Protein AF-A0A0D8ZME7-F1 (afdb_monomer_lite)

Structure (mmCIF, N/CA/C/O backbone):
data_AF-A0A0D8ZME7-F1
#
_entry.id   AF-A0A0D8ZME7-F1
#
loop_
_atom_site.group_PDB
_atom_site.id
_atom_site.type_symbol
_atom_site.label_atom_id
_atom_site.label_alt_id
_atom_site.label_comp_id
_atom_site.label_asym_id
_atom_site.label_entity_id
_atom_site.label_seq_id
_atom_site.pdbx_PDB_ins_code
_atom_site.Cartn_x
_atom_site.Cartn_y
_atom_site.Cartn_z
_atom_site.occupancy
_atom_site.B_iso_or_equiv
_atom_site.auth_seq_id
_atom_site.auth_comp_id
_atom_site.auth_asym_id
_atom_site.auth_atom_id
_atom_site.pdbx_PDB_model_num
ATOM 1 N N . MET A 1 1 ? 7.833 6.654 4.340 1.00 39.62 1 MET A N 1
ATOM 2 C CA . MET A 1 1 ? 7.369 5.440 5.045 1.00 39.62 1 MET A CA 1
ATOM 3 C C . MET A 1 1 ? 6.254 4.849 4.204 1.00 39.62 1 MET A C 1
ATOM 5 O O . MET A 1 1 ? 5.482 5.620 3.650 1.00 39.62 1 MET A O 1
ATOM 9 N N . GLY A 1 2 ? 6.254 3.534 3.973 1.00 52.47 2 GLY A N 1
ATOM 10 C CA . GLY A 1 2 ? 5.182 2.902 3.204 1.00 52.47 2 GLY A CA 1
ATOM 11 C C . GLY A 1 2 ? 3.930 2.885 4.065 1.00 52.47 2 GLY A C 1
ATOM 12 O O . GLY A 1 2 ? 3.958 2.262 5.118 1.00 52.47 2 GLY A O 1
ATOM 13 N N . LEU A 1 3 ? 2.893 3.610 3.651 1.00 76.62 3 LEU A N 1
ATOM 14 C CA . LEU A 1 3 ? 1.617 3.604 4.358 1.00 76.62 3 LEU A CA 1
ATOM 15 C C . LEU A 1 3 ? 0.907 2.277 4.035 1.00 76.62 3 LEU A C 1
ATOM 17 O O . LEU A 1 3 ? 0.719 1.929 2.861 1.00 76.62 3 LEU A O 1
ATOM 21 N N . ASP A 1 4 ? 0.609 1.502 5.068 1.00 90.06 4 ASP A N 1
ATOM 22 C CA . ASP A 1 4 ? -0.178 0.277 5.005 1.00 90.06 4 ASP A CA 1
ATOM 23 C C . ASP A 1 4 ? -1.672 0.618 5.045 1.00 90.06 4 ASP A C 1
ATOM 25 O O . ASP A 1 4 ? -2.082 1.683 5.502 1.00 90.06 4 ASP A O 1
ATOM 29 N N . VAL A 1 5 ? -2.493 -0.317 4.583 1.00 92.62 5 VAL A N 1
ATOM 30 C CA . VAL A 1 5 ? -3.952 -0.236 4.662 1.00 92.62 5 VAL A CA 1
ATOM 31 C C . VAL A 1 5 ? -4.478 -1.326 5.583 1.00 92.62 5 VAL A C 1
ATOM 33 O O . VAL A 1 5 ? -4.128 -2.492 5.390 1.00 92.62 5 VAL A O 1
ATOM 36 N N . TYR A 1 6 ? -5.391 -0.979 6.490 1.00 95.12 6 TYR A N 1
ATOM 37 C CA . TYR A 1 6 ? -6.077 -1.916 7.377 1.00 95.12 6 TYR A CA 1
ATOM 38 C C . TYR A 1 6 ? -7.594 -1.893 7.193 1.00 95.12 6 TYR A C 1
ATOM 40 O O . TYR A 1 6 ? -8.194 -0.840 7.010 1.00 95.12 6 TYR A O 1
ATOM 48 N N . LEU A 1 7 ? -8.228 -3.061 7.302 1.00 97.06 7 LEU A N 1
ATOM 49 C CA . LEU A 1 7 ? -9.671 -3.201 7.474 1.00 97.06 7 LEU A CA 1
ATOM 50 C C . LEU A 1 7 ? -9.985 -3.348 8.961 1.00 97.06 7 LEU A C 1
ATOM 52 O O . LEU A 1 7 ? -9.547 -4.299 9.616 1.00 97.06 7 LEU A O 1
ATOM 56 N N . LYS A 1 8 ? -10.798 -2.433 9.471 1.00 96.56 8 LYS A N 1
ATOM 57 C CA . LYS A 1 8 ? -11.306 -2.437 10.838 1.00 96.56 8 LYS A CA 1
ATOM 58 C C . LYS A 1 8 ? -12.803 -2.705 10.839 1.00 96.56 8 LYS A C 1
ATOM 60 O O . LYS A 1 8 ? -13.531 -2.287 9.939 1.00 96.56 8 LYS A O 1
ATOM 65 N N . ARG A 1 9 ? -13.275 -3.380 11.881 1.00 97.00 9 ARG A N 1
ATOM 66 C CA . ARG A 1 9 ? -14.695 -3.525 12.192 1.00 97.00 9 ARG A CA 1
ATOM 67 C C . ARG A 1 9 ? -14.991 -2.836 13.515 1.00 97.00 9 ARG A C 1
ATOM 69 O O . ARG A 1 9 ? -14.377 -3.158 14.531 1.00 97.00 9 ARG A O 1
ATOM 76 N N . PHE A 1 10 ? -15.964 -1.935 13.491 1.00 95.75 10 PHE A N 1
ATOM 77 C CA . PHE A 1 10 ? -16.431 -1.188 14.651 1.00 95.75 10 PHE A CA 1
ATOM 78 C C . PHE A 1 10 ? -17.803 -1.690 15.081 1.00 95.75 10 PHE A C 1
ATOM 80 O O . PHE A 1 10 ? -18.741 -1.697 14.287 1.00 95.75 10 PHE A O 1
ATOM 87 N N . ASP A 1 11 ? -17.969 -2.052 16.353 1.00 93.88 11 ASP A N 1
ATOM 88 C CA . ASP A 1 11 ? -19.311 -2.333 16.871 1.00 93.88 11 ASP A CA 1
ATOM 89 C C . ASP A 1 11 ? -20.159 -1.064 17.002 1.00 93.88 11 ASP A C 1
ATOM 91 O O . ASP A 1 11 ? -21.367 -1.107 16.749 1.00 93.88 11 ASP A O 1
ATOM 95 N N . ASN A 1 12 ? -19.521 0.057 17.352 1.00 93.81 12 ASN A N 1
ATOM 96 C CA . ASN A 1 12 ? -20.109 1.390 17.342 1.00 93.81 12 ASN A CA 1
ATOM 97 C C . ASN A 1 12 ? -19.033 2.441 17.023 1.00 93.81 12 ASN A C 1
ATOM 99 O O . ASN A 1 12 ? -18.321 2.889 17.920 1.00 93.81 12 ASN A O 1
ATOM 103 N N . TYR A 1 13 ? -18.941 2.828 15.748 1.00 93.75 13 TYR A N 1
ATOM 104 C CA . TYR A 1 13 ? -17.936 3.774 15.252 1.00 93.75 13 TYR A CA 1
ATOM 105 C C . TYR A 1 13 ? -17.955 5.107 16.013 1.00 93.75 13 TYR A C 1
ATOM 107 O O . TYR A 1 13 ? -16.915 5.565 16.475 1.00 93.75 13 TYR A O 1
ATOM 115 N N . ASP A 1 14 ? -19.137 5.690 16.232 1.00 93.56 14 ASP A N 1
ATOM 116 C CA . ASP A 1 14 ? -19.263 6.997 16.888 1.00 93.56 14 ASP A CA 1
ATOM 117 C C . ASP A 1 14 ? -18.720 6.985 18.324 1.00 93.56 14 ASP A C 1
ATOM 119 O O . ASP A 1 14 ? -18.092 7.951 18.758 1.00 93.56 14 ASP A O 1
ATOM 123 N N . ILE A 1 15 ? -18.941 5.894 19.068 1.00 94.31 15 ILE A N 1
ATOM 124 C CA . ILE A 1 15 ? -18.393 5.742 20.422 1.00 94.31 15 ILE A CA 1
ATOM 125 C C . ILE A 1 15 ? -16.870 5.611 20.366 1.00 94.31 15 ILE A C 1
ATOM 127 O O . ILE A 1 15 ? -16.186 6.301 21.120 1.00 94.31 15 ILE A O 1
ATOM 131 N N . SER A 1 16 ? -16.336 4.778 19.469 1.00 94.06 16 SER A N 1
ATOM 132 C CA . SER A 1 16 ? -14.888 4.601 19.320 1.00 94.06 16 SER A CA 1
ATOM 133 C C . SER A 1 16 ? -14.193 5.920 18.956 1.00 94.06 16 SER A C 1
ATOM 135 O O . SER A 1 16 ? -13.191 6.273 19.579 1.00 94.06 16 SER A O 1
ATOM 137 N N . GLN A 1 17 ? -14.773 6.714 18.047 1.00 91.56 17 GLN A N 1
ATOM 138 C CA . GLN A 1 17 ? -14.233 8.028 17.680 1.00 91.56 17 GLN A CA 1
ATOM 139 C C . GLN A 1 17 ? -14.327 9.043 18.828 1.00 91.56 17 GLN A C 1
ATOM 141 O O . GLN A 1 17 ? -13.397 9.821 19.040 1.00 91.56 17 GLN A O 1
ATOM 146 N N . GLN A 1 18 ? -15.408 9.029 19.617 1.00 93.38 18 GLN A N 1
ATOM 147 C CA . GLN A 1 18 ? -15.519 9.878 20.811 1.00 93.38 18 GLN A CA 1
ATOM 148 C C . GLN A 1 18 ? -14.463 9.530 21.864 1.00 93.38 18 GLN A C 1
ATOM 150 O O . GLN A 1 18 ? -13.900 10.435 22.481 1.00 93.38 18 GLN A O 1
ATOM 155 N N . LEU A 1 19 ? -14.186 8.239 22.069 1.00 93.94 19 LEU A N 1
ATOM 156 C CA . LEU A 1 19 ? -13.152 7.793 22.998 1.00 93.94 19 LEU A CA 1
ATOM 157 C C . LEU A 1 19 ? -11.751 8.180 22.513 1.00 93.94 19 LEU A C 1
ATOM 159 O O . LEU A 1 19 ? -10.975 8.685 23.324 1.00 93.94 19 LEU A O 1
ATOM 163 N N . ARG A 1 20 ? -11.449 8.017 21.213 1.00 91.12 20 ARG A N 1
ATOM 164 C CA . ARG A 1 20 ? -10.173 8.449 20.613 1.00 91.12 20 ARG A CA 1
AT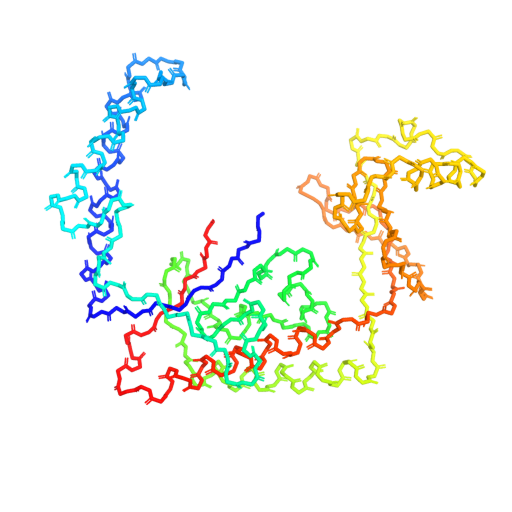OM 165 C C . ARG A 1 20 ? -9.965 9.955 20.780 1.00 91.12 20 ARG A C 1
ATOM 167 O O . ARG A 1 20 ? -8.967 10.370 21.359 1.00 91.12 20 ARG A O 1
ATOM 174 N N . ALA A 1 21 ? -10.951 10.765 20.395 1.00 92.12 21 ALA A N 1
ATOM 175 C CA . ALA A 1 21 ? -10.867 12.220 20.521 1.00 92.12 21 ALA A CA 1
ATOM 176 C C . ALA A 1 21 ? -10.716 12.678 21.985 1.00 92.12 21 ALA A C 1
ATOM 178 O O . ALA A 1 21 ? -10.005 13.639 22.288 1.00 92.12 21 ALA A O 1
ATOM 179 N N . GLU A 1 22 ? -11.382 12.001 22.926 1.00 94.94 22 GLU A N 1
ATOM 180 C CA . GLU A 1 22 ? -11.228 12.292 24.351 1.00 94.94 22 GLU A CA 1
ATOM 181 C C . GLU A 1 22 ? -9.837 11.907 24.873 1.00 94.94 22 GLU A C 1
ATOM 183 O O . GLU A 1 22 ? -9.269 12.646 25.682 1.00 94.94 22 GLU A O 1
ATOM 188 N N . TYR A 1 23 ? -9.291 10.783 24.406 1.00 94.00 23 TYR A N 1
ATOM 189 C CA . TYR A 1 23 ? -7.948 10.318 24.736 1.00 94.00 23 TYR A CA 1
ATOM 190 C C . TYR A 1 23 ? -6.876 11.291 24.240 1.00 94.00 23 TYR A C 1
ATOM 192 O O . TYR A 1 23 ? -6.099 11.786 25.058 1.00 94.00 23 TYR A O 1
ATOM 200 N N . GLU A 1 24 ? -6.898 11.650 22.954 1.00 92.19 24 GLU A N 1
ATOM 201 C CA . GLU A 1 24 ? -5.988 12.627 22.337 1.00 92.19 24 GLU A CA 1
ATOM 202 C C . GLU A 1 24 ? -6.027 13.966 23.073 1.00 92.19 24 GLU A C 1
ATOM 204 O O . GLU A 1 24 ? -5.004 14.477 23.520 1.00 92.19 24 GLU A O 1
ATOM 209 N N . ARG A 1 25 ? -7.228 14.485 23.350 1.00 94.75 25 ARG A N 1
ATOM 210 C CA . ARG A 1 25 ? -7.394 15.740 24.093 1.00 94.75 25 ARG A CA 1
ATOM 211 C C . ARG A 1 25 ? -6.784 15.689 25.497 1.00 94.75 25 ARG A C 1
ATOM 213 O O . ARG A 1 25 ? -6.318 16.711 26.010 1.00 94.75 25 ARG A O 1
ATOM 220 N N . GLN A 1 26 ? -6.849 14.545 26.180 1.00 94.88 26 GLN A N 1
ATOM 221 C CA . GLN A 1 26 ? -6.226 14.384 27.496 1.00 94.88 26 GLN A CA 1
ATOM 222 C C . GLN A 1 26 ? -4.708 14.186 27.394 1.00 94.88 26 GLN A C 1
ATOM 224 O O . GLN A 1 26 ? -3.992 14.710 28.251 1.00 94.88 26 GLN A O 1
ATOM 229 N N . MET A 1 27 ? -4.223 13.501 26.355 1.00 93.12 27 MET A N 1
ATOM 230 C CA . MET A 1 27 ? -2.797 13.383 26.044 1.00 93.12 27 MET A CA 1
ATOM 231 C C . MET A 1 27 ? -2.172 14.744 25.755 1.00 93.12 27 MET A C 1
ATOM 233 O O . MET A 1 27 ? -1.187 15.093 26.400 1.00 93.12 27 MET A O 1
ATOM 237 N N . ASP A 1 28 ? -2.789 15.557 24.900 1.00 91.69 28 ASP A N 1
ATOM 238 C CA . ASP A 1 28 ? -2.306 16.899 24.566 1.00 91.69 28 ASP A CA 1
ATOM 239 C C . ASP A 1 28 ? -2.178 17.770 25.818 1.00 91.69 28 ASP A C 1
ATOM 241 O O . ASP A 1 28 ? -1.152 18.407 26.051 1.00 91.69 28 ASP A O 1
ATOM 245 N N . ARG A 1 29 ? -3.176 17.725 26.709 1.00 91.75 29 ARG A N 1
ATOM 246 C CA . ARG A 1 29 ? -3.118 18.435 27.999 1.00 91.75 29 ARG A CA 1
ATOM 247 C C . ARG A 1 29 ? -2.007 17.921 28.909 1.00 91.75 29 ARG A C 1
ATOM 249 O O . ARG A 1 29 ? -1.404 18.715 29.631 1.00 91.75 29 ARG A O 1
ATOM 256 N N . ALA A 1 30 ? -1.771 16.611 28.941 1.00 89.81 30 ALA A N 1
ATOM 257 C CA . ALA A 1 30 ? -0.683 16.025 29.717 1.00 89.81 30 ALA A CA 1
ATOM 258 C C . ALA A 1 30 ? 0.681 16.446 29.146 1.00 89.81 30 ALA A C 1
ATOM 260 O O . ALA A 1 30 ? 1.571 16.835 29.905 1.00 89.81 30 ALA A O 1
ATOM 261 N N . TRP A 1 31 ? 0.812 16.467 27.818 1.00 88.88 31 TRP A N 1
ATOM 262 C CA . TRP A 1 31 ? 2.007 16.922 27.119 1.00 88.88 31 TRP A CA 1
ATOM 263 C C . TRP A 1 31 ? 2.282 18.404 27.376 1.00 88.88 31 TRP A C 1
ATOM 265 O O . TRP A 1 31 ? 3.385 18.763 27.780 1.00 88.88 31 TRP A O 1
ATOM 275 N N . GLU A 1 32 ? 1.275 19.271 27.258 1.00 88.19 32 GLU A N 1
ATOM 276 C CA . GLU A 1 32 ? 1.388 20.707 27.543 1.00 88.19 32 GLU A CA 1
ATOM 277 C C . GLU A 1 32 ? 1.875 20.992 28.972 1.00 88.19 32 GLU A C 1
ATOM 279 O O . GLU A 1 32 ? 2.628 21.942 29.194 1.00 88.19 32 GLU A O 1
ATOM 284 N N . GLN A 1 33 ? 1.484 20.185 29.962 1.00 86.00 33 GLN A N 1
ATOM 285 C CA . GLN A 1 33 ? 1.939 20.345 31.352 1.00 86.00 33 GLN A CA 1
ATOM 286 C C . GLN A 1 33 ? 3.428 20.035 31.547 1.00 86.00 33 GLN A C 1
ATOM 288 O O . GLN A 1 33 ? 4.041 20.526 32.506 1.00 86.00 33 GLN A O 1
ATOM 293 N N . ILE A 1 34 ? 3.994 19.214 30.665 1.00 83.75 34 ILE A N 1
ATOM 294 C CA . ILE A 1 34 ? 5.406 18.835 30.652 1.00 83.75 34 ILE A CA 1
ATOM 295 C C . ILE A 1 34 ? 6.188 19.833 29.791 1.00 83.75 34 ILE A C 1
ATOM 297 O O . ILE A 1 34 ? 7.146 20.435 30.271 1.00 83.75 34 ILE A O 1
ATOM 301 N N . ALA A 1 35 ? 5.715 20.105 28.573 1.00 77.25 35 ALA A N 1
ATOM 302 C CA . ALA A 1 35 ? 6.348 21.005 27.613 1.00 77.25 35 ALA A CA 1
ATOM 303 C C . ALA A 1 35 ? 6.430 22.466 28.101 1.00 77.25 35 ALA A C 1
ATOM 305 O O . ALA A 1 35 ? 7.425 23.143 27.855 1.00 77.25 35 ALA A O 1
ATOM 306 N N . ASN A 1 36 ? 5.447 22.959 28.866 1.00 68.94 36 ASN A N 1
ATOM 307 C CA . ASN A 1 36 ? 5.454 24.334 29.394 1.00 68.94 36 ASN A CA 1
ATOM 308 C C . ASN A 1 36 ? 6.459 24.579 30.544 1.00 68.94 36 ASN A C 1
ATOM 310 O O . ASN A 1 36 ? 6.448 25.652 31.152 1.00 68.94 36 ASN A O 1
ATOM 314 N N . ARG A 1 37 ? 7.334 23.618 30.879 1.00 62.75 37 ARG A N 1
ATOM 315 C CA . ARG A 1 37 ? 8.320 23.752 31.970 1.00 62.75 37 ARG A CA 1
ATOM 316 C C . ARG A 1 37 ? 9.660 24.374 31.557 1.00 62.75 37 ARG A C 1
ATOM 318 O O . ARG A 1 37 ? 10.483 24.632 32.435 1.00 62.75 37 ARG A O 1
ATOM 325 N N . GLY A 1 38 ? 9.874 24.709 30.281 1.00 55.84 38 GLY A N 1
ATOM 326 C CA . GLY A 1 38 ? 11.052 25.474 29.858 1.00 55.84 38 GLY A CA 1
ATOM 327 C C . GLY A 1 38 ? 11.134 25.751 28.354 1.00 55.84 38 GLY A C 1
ATOM 328 O O . GLY A 1 38 ? 10.626 24.996 27.542 1.00 55.84 38 GLY A O 1
ATOM 329 N N . ASN A 1 39 ? 11.829 26.832 27.978 1.00 55.00 39 ASN A N 1
ATOM 330 C CA . ASN A 1 39 ? 12.010 27.280 26.583 1.00 55.00 39 ASN A CA 1
ATOM 331 C C . ASN A 1 39 ? 12.935 26.388 25.722 1.00 55.00 39 ASN A C 1
ATOM 333 O O . ASN A 1 39 ? 13.201 26.733 24.573 1.00 55.00 39 ASN A O 1
ATOM 337 N N . ASN A 1 40 ? 13.443 25.273 26.251 1.00 54.59 40 ASN A N 1
ATOM 338 C CA . ASN A 1 40 ? 14.231 24.308 25.488 1.00 54.59 40 ASN A CA 1
ATOM 339 C C . ASN A 1 40 ? 13.419 23.020 25.363 1.00 54.59 40 ASN A C 1
ATOM 341 O O . ASN A 1 40 ? 13.128 22.389 26.371 1.00 54.59 40 ASN A O 1
ATOM 345 N N . TYR A 1 41 ? 13.107 22.636 24.125 1.00 61.22 41 TYR A N 1
ATOM 346 C CA . TYR A 1 41 ? 12.408 21.417 23.687 1.00 61.22 41 TYR A CA 1
ATOM 347 C C . TYR A 1 41 ? 13.138 20.094 24.039 1.00 61.22 41 TYR A C 1
ATOM 349 O O . TYR A 1 41 ? 13.111 19.140 23.270 1.00 61.22 41 TYR A O 1
ATOM 357 N N . GLN A 1 42 ? 13.844 20.020 25.166 1.00 72.75 42 GLN A N 1
ATOM 358 C CA . GLN A 1 42 ? 14.471 18.792 25.648 1.00 72.75 42 GLN A CA 1
ATOM 359 C C . GLN A 1 42 ? 13.691 18.284 26.853 1.00 72.75 42 GLN A C 1
ATOM 361 O O . GLN A 1 42 ? 13.911 18.729 27.978 1.00 72.75 42 GLN A O 1
ATOM 366 N N . VAL A 1 43 ? 12.763 17.369 26.580 1.00 78.06 43 VAL A N 1
ATOM 367 C CA . VAL A 1 43 ? 12.101 16.548 27.595 1.00 78.06 43 VAL A CA 1
ATOM 368 C C . VAL A 1 43 ? 13.116 15.505 28.064 1.00 78.06 43 VAL A C 1
ATOM 370 O O . VAL A 1 43 ? 13.828 14.921 27.249 1.00 78.06 43 VAL A O 1
ATOM 373 N N . SER A 1 44 ? 13.259 15.320 29.373 1.00 86.06 44 SER A N 1
ATOM 374 C CA . SER A 1 44 ? 14.134 14.279 29.922 1.00 86.06 44 SER A CA 1
ATOM 375 C C . SER A 1 44 ? 13.482 12.895 29.847 1.00 86.06 44 SER A C 1
ATOM 377 O O . SER A 1 44 ? 12.261 12.789 29.937 1.00 86.06 44 SER A O 1
ATOM 379 N N . ASP A 1 45 ? 14.280 11.821 29.814 1.00 87.75 45 ASP A N 1
ATOM 380 C CA . ASP A 1 45 ? 13.779 10.433 29.863 1.00 87.75 45 ASP A CA 1
ATOM 381 C C . ASP A 1 45 ? 12.805 10.197 31.036 1.00 87.75 45 ASP A C 1
ATOM 383 O O . ASP A 1 45 ? 11.840 9.440 30.941 1.00 87.75 45 ASP A O 1
ATOM 387 N N . GLN A 1 46 ? 13.041 10.865 32.172 1.00 87.81 46 GLN A N 1
ATOM 388 C CA . GLN A 1 46 ? 12.168 10.767 33.340 1.00 87.81 46 GLN A CA 1
ATOM 389 C C . GLN A 1 46 ? 10.804 11.434 33.103 1.00 87.81 46 GLN A C 1
ATOM 391 O O . GLN A 1 46 ? 9.789 10.947 33.599 1.00 87.81 46 GLN A O 1
ATOM 396 N N . GLU A 1 47 ? 10.763 12.545 32.371 1.00 87.06 47 GLU A N 1
ATOM 397 C CA . GLU A 1 47 ? 9.524 13.230 31.997 1.00 87.06 47 GLU A CA 1
ATOM 398 C C . GLU A 1 47 ? 8.760 12.463 30.915 1.00 87.06 47 GLU A C 1
ATOM 400 O O . GLU A 1 47 ? 7.537 12.368 31.010 1.00 87.06 47 GLU A O 1
ATOM 405 N N . GLU A 1 48 ? 9.457 11.846 29.957 1.00 87.94 48 GLU A N 1
ATOM 406 C CA . GLU A 1 48 ? 8.848 10.930 28.985 1.00 87.94 48 GLU A CA 1
ATOM 407 C C . GLU A 1 48 ? 8.209 9.716 29.672 1.00 87.94 48 GLU A C 1
ATOM 409 O O . GLU A 1 48 ? 7.080 9.342 29.351 1.00 87.94 48 GLU A O 1
ATOM 414 N N . GLU A 1 49 ? 8.869 9.129 30.673 1.00 90.50 49 GLU A N 1
ATOM 415 C CA . GLU A 1 49 ? 8.298 8.020 31.446 1.00 90.50 49 GLU A CA 1
ATOM 416 C C . GLU A 1 49 ? 7.070 8.469 32.259 1.00 90.50 49 GLU A C 1
ATOM 418 O O . GLU A 1 49 ? 6.060 7.762 32.296 1.00 90.50 49 GLU A O 1
ATOM 423 N N . ILE A 1 50 ? 7.101 9.664 32.865 1.00 89.62 50 ILE A N 1
ATOM 424 C CA . ILE A 1 50 ? 5.931 10.244 33.550 1.00 89.62 50 ILE A CA 1
ATOM 425 C C . ILE A 1 50 ? 4.775 10.444 32.562 1.00 89.62 50 ILE A C 1
ATOM 427 O O . ILE A 1 50 ? 3.644 10.054 32.865 1.00 89.62 50 ILE A O 1
ATOM 431 N N . TYR A 1 51 ? 5.048 11.005 31.382 1.00 91.12 51 TYR A N 1
ATOM 432 C CA . TYR A 1 51 ? 4.061 11.184 30.318 1.00 91.12 51 TYR A CA 1
ATOM 433 C C . TYR A 1 51 ? 3.465 9.844 29.873 1.00 91.12 51 TYR A C 1
ATOM 435 O O . TYR A 1 51 ? 2.245 9.683 29.839 1.00 91.12 51 TYR A O 1
ATOM 443 N N . SER A 1 52 ? 4.311 8.843 29.617 1.00 90.94 52 SER A N 1
ATOM 444 C CA . SER A 1 52 ? 3.890 7.495 29.228 1.00 90.94 52 SER A CA 1
ATOM 445 C C . SER A 1 52 ? 2.978 6.856 30.281 1.00 90.94 52 SER A C 1
ATOM 447 O O . SER A 1 52 ? 1.955 6.253 29.947 1.00 90.94 52 SER A O 1
ATOM 449 N N . GLN A 1 53 ? 3.294 7.009 31.570 1.00 92.06 53 GLN A N 1
ATOM 450 C CA . GLN A 1 53 ? 2.458 6.504 32.664 1.00 92.06 53 GLN A CA 1
ATOM 451 C C . GLN A 1 53 ? 1.113 7.236 32.766 1.00 92.06 53 GLN A C 1
ATOM 453 O O . GLN A 1 53 ? 0.087 6.604 33.050 1.00 92.06 53 GLN A O 1
ATOM 458 N N . GLN A 1 54 ? 1.095 8.549 32.520 1.00 92.25 54 GLN A N 1
ATOM 459 C CA . GLN A 1 54 ? -0.140 9.332 32.453 1.00 92.25 54 GLN A CA 1
ATOM 460 C C . GLN A 1 54 ? -1.017 8.878 31.286 1.00 92.25 54 GLN A C 1
ATOM 462 O O . GLN A 1 54 ? -2.186 8.573 31.520 1.00 92.25 54 GLN A O 1
ATOM 467 N N . CYS A 1 55 ? -0.455 8.716 30.085 1.00 92.25 55 CYS A N 1
ATOM 468 C CA . CYS A 1 55 ? -1.171 8.207 28.912 1.00 92.25 55 CYS A CA 1
ATOM 469 C C . CYS A 1 55 ? -1.806 6.839 29.200 1.00 92.25 55 CYS A C 1
ATOM 471 O O . CYS A 1 55 ? -3.014 6.669 29.048 1.00 92.25 55 CYS A O 1
ATOM 473 N N . ARG A 1 56 ? -1.042 5.896 29.774 1.00 93.56 56 ARG A N 1
ATOM 474 C CA . ARG A 1 56 ? -1.569 4.577 30.181 1.00 93.56 56 ARG A CA 1
ATOM 475 C C . ARG A 1 56 ? -2.694 4.667 31.220 1.00 93.56 56 ARG A C 1
ATOM 477 O O . ARG A 1 56 ? -3.584 3.817 31.246 1.00 93.56 56 ARG A O 1
ATOM 484 N N . THR A 1 57 ? -2.658 5.664 32.104 1.00 94.00 57 THR A N 1
ATOM 485 C CA . THR A 1 57 ? -3.704 5.887 33.116 1.00 94.00 57 THR A CA 1
ATOM 486 C C . THR A 1 57 ? -4.972 6.477 32.499 1.00 94.00 57 THR A C 1
ATOM 488 O O . THR A 1 57 ? -6.072 6.030 32.833 1.00 94.00 57 THR A O 1
ATOM 491 N N . ILE A 1 58 ? -4.826 7.442 31.587 1.00 93.75 58 ILE A N 1
ATOM 492 C CA . ILE A 1 58 ? -5.928 8.025 30.813 1.00 93.75 58 ILE A CA 1
ATOM 493 C C . ILE A 1 58 ? -6.610 6.920 30.002 1.00 93.75 58 ILE A C 1
ATOM 495 O O . ILE A 1 58 ? -7.815 6.724 30.154 1.00 93.75 58 ILE A O 1
ATOM 499 N N . ALA A 1 59 ? -5.839 6.140 29.237 1.00 93.50 59 ALA A N 1
ATOM 500 C CA . ALA A 1 59 ? -6.352 5.049 28.415 1.00 93.50 59 ALA A CA 1
ATOM 501 C C . ALA A 1 59 ? -7.185 4.061 29.248 1.00 93.50 59 ALA A C 1
ATOM 503 O O . ALA A 1 59 ? -8.360 3.833 28.967 1.00 93.50 59 ALA A O 1
ATOM 504 N N . ARG A 1 60 ? -6.638 3.591 30.380 1.00 93.88 60 ARG A N 1
ATOM 505 C CA . ARG A 1 60 ? -7.358 2.703 31.308 1.00 93.88 60 ARG A CA 1
ATOM 506 C C . ARG A 1 60 ? -8.657 3.315 31.840 1.00 93.88 60 ARG A C 1
ATOM 508 O O . ARG A 1 60 ? -9.629 2.593 32.032 1.00 93.88 60 ARG A O 1
ATOM 515 N N . THR A 1 61 ? -8.674 4.619 32.114 1.00 94.19 61 THR A N 1
ATOM 516 C CA . THR A 1 61 ? -9.861 5.320 32.638 1.00 94.19 61 THR A CA 1
ATOM 517 C C . THR A 1 61 ? -10.969 5.410 31.592 1.00 94.19 61 THR A C 1
ATOM 519 O O . THR A 1 61 ? -12.144 5.311 31.938 1.00 94.19 61 THR A O 1
ATOM 522 N N . LEU A 1 62 ? -10.594 5.557 30.322 1.00 93.44 62 LEU A N 1
ATOM 523 C CA . LEU A 1 62 ? -11.512 5.573 29.184 1.00 93.44 62 LEU A CA 1
ATOM 524 C C . LEU A 1 62 ? -11.917 4.165 28.715 1.00 93.44 62 LEU A C 1
ATOM 526 O O . LEU A 1 62 ? -12.783 4.041 27.857 1.00 93.44 62 LEU A O 1
ATOM 530 N N . GLY A 1 63 ? -11.335 3.107 29.292 1.00 93.44 63 GLY A N 1
ATOM 531 C CA . GLY A 1 63 ? -11.578 1.725 28.871 1.00 93.44 63 GLY A CA 1
ATOM 532 C C . GLY A 1 63 ? -10.836 1.325 27.592 1.00 93.44 63 GLY A C 1
ATOM 533 O O . GLY A 1 63 ? -11.188 0.318 26.988 1.00 93.44 63 GLY A O 1
ATOM 534 N N . LEU A 1 64 ? -9.823 2.099 27.203 1.00 92.69 64 LEU A N 1
ATOM 535 C CA . LEU A 1 64 ? -8.945 1.845 26.064 1.00 92.69 64 LEU A CA 1
ATOM 536 C C . LEU A 1 64 ? -7.804 0.895 26.456 1.00 92.69 64 LEU A C 1
ATOM 538 O O . LEU A 1 64 ? -7.519 0.681 27.643 1.00 92.69 64 LEU A O 1
ATOM 542 N N . ASP A 1 65 ? -7.145 0.319 25.456 1.00 88.88 65 ASP A N 1
ATOM 543 C CA . ASP A 1 65 ? -5.974 -0.530 25.651 1.00 88.88 65 ASP A CA 1
ATOM 544 C C . ASP A 1 65 ? -4.711 0.278 26.031 1.00 88.88 65 ASP A C 1
ATOM 546 O O . ASP A 1 65 ? -4.761 1.478 26.297 1.00 88.88 65 ASP A O 1
ATOM 550 N N . SER A 1 66 ? -3.544 -0.367 26.115 1.00 83.38 66 SER A N 1
ATOM 551 C CA . SER A 1 66 ? -2.305 0.330 26.500 1.00 83.38 66 SER A CA 1
ATOM 552 C C . SER A 1 66 ? -1.804 1.355 25.481 1.00 83.38 66 SER A C 1
ATOM 554 O O . SER A 1 66 ? -0.954 2.168 25.845 1.00 83.38 66 SER A O 1
ATOM 556 N N . ASN A 1 67 ? -2.296 1.294 24.245 1.00 79.62 67 ASN A N 1
ATOM 557 C CA . ASN A 1 67 ? -1.937 2.185 23.149 1.00 79.62 67 ASN A CA 1
ATOM 558 C C . ASN A 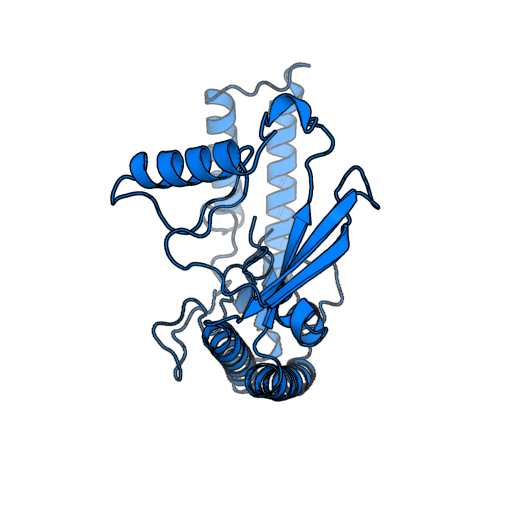1 67 ? -2.981 3.298 22.954 1.00 79.62 67 ASN A C 1
ATOM 560 O O . ASN A 1 67 ? -2.725 4.234 22.204 1.00 79.62 67 ASN A O 1
ATOM 564 N N . GLY A 1 68 ? -4.114 3.239 23.665 1.00 83.19 68 GLY A N 1
ATOM 565 C CA . GLY A 1 68 ? -5.217 4.183 23.500 1.00 83.19 68 GLY A CA 1
ATOM 566 C C . GLY A 1 68 ? -6.216 3.773 22.422 1.00 83.19 68 GLY A C 1
ATOM 567 O O . GLY A 1 68 ? -7.015 4.598 21.988 1.00 83.19 68 GLY A O 1
ATOM 568 N N . GLU A 1 69 ? -6.195 2.513 21.994 1.00 85.62 69 GLU A N 1
ATOM 569 C CA . GLU A 1 69 ? -7.155 1.981 21.034 1.00 85.62 69 GLU A CA 1
ATOM 570 C C . GLU A 1 69 ? -8.379 1.404 21.750 1.00 85.62 69 GLU A C 1
ATOM 572 O O . GLU A 1 69 ? -8.297 0.884 22.869 1.00 85.62 69 GLU A O 1
ATOM 577 N N . ASP A 1 70 ? -9.542 1.510 21.108 1.00 89.50 70 ASP A N 1
ATOM 578 C CA . ASP A 1 70 ? -10.766 0.899 21.617 1.00 89.50 70 ASP A CA 1
ATOM 579 C C . ASP A 1 70 ? -10.669 -0.630 21.452 1.00 89.50 70 ASP A C 1
ATOM 581 O O . ASP A 1 70 ? -10.606 -1.118 20.321 1.00 89.50 70 ASP A O 1
ATOM 585 N N . PRO A 1 71 ? -10.681 -1.414 22.551 1.00 89.12 71 PRO A N 1
ATOM 586 C CA . PRO A 1 71 ? -10.510 -2.865 22.496 1.00 89.12 71 PRO A CA 1
ATOM 587 C C . PRO A 1 71 ? -11.659 -3.594 21.784 1.00 89.12 71 PRO A C 1
ATOM 589 O O . PRO A 1 71 ? -11.558 -4.798 21.536 1.00 89.12 71 PRO A O 1
ATOM 592 N N . LEU A 1 72 ? -12.770 -2.908 21.497 1.00 90.94 72 LEU A N 1
ATOM 593 C CA . LEU A 1 72 ? -13.880 -3.444 20.710 1.00 90.94 72 LEU A CA 1
ATOM 594 C C . LEU A 1 72 ? -13.657 -3.308 19.199 1.00 90.94 72 LEU A C 1
ATOM 596 O O . LEU A 1 72 ? -14.387 -3.933 18.425 1.00 90.94 72 LEU A O 1
ATOM 600 N N . VAL A 1 73 ? -12.657 -2.537 18.767 1.00 93.31 73 VAL A N 1
ATOM 601 C CA . VAL A 1 73 ? -12.277 -2.427 17.357 1.00 93.31 73 VAL A CA 1
ATOM 602 C C . VAL A 1 73 ? -11.522 -3.682 16.943 1.00 93.31 73 VAL A C 1
ATOM 604 O O . VAL A 1 73 ? -10.533 -4.082 17.554 1.00 93.31 73 VAL A O 1
ATOM 607 N N . GLN A 1 74 ? -12.002 -4.332 15.887 1.00 94.81 74 GLN A N 1
ATOM 608 C CA . GLN A 1 74 ? -11.413 -5.569 15.384 1.00 94.81 74 GLN A CA 1
ATOM 609 C C . GLN A 1 74 ? -10.645 -5.294 14.098 1.00 94.81 74 GLN A C 1
ATOM 611 O O . GLN A 1 74 ? -11.237 -4.906 13.093 1.00 94.81 74 GLN A O 1
ATOM 616 N N . PHE A 1 75 ? -9.343 -5.566 14.106 1.00 94.81 75 PHE A N 1
ATOM 617 C CA . PHE A 1 75 ? -8.537 -5.599 12.889 1.00 94.81 75 PHE A CA 1
ATOM 618 C C . PHE A 1 75 ? -8.747 -6.926 12.165 1.00 94.81 75 PHE A C 1
ATOM 620 O O . PHE A 1 75 ? -8.497 -8.004 12.714 1.00 94.81 75 PHE A O 1
ATOM 627 N N . ILE A 1 76 ? -9.192 -6.856 10.916 1.00 97.06 76 ILE A N 1
ATOM 628 C CA . ILE A 1 76 ? -9.370 -8.030 10.070 1.00 97.06 76 ILE A CA 1
ATOM 629 C C . ILE A 1 76 ? -8.071 -8.267 9.309 1.00 97.06 76 ILE A C 1
ATOM 631 O O . ILE A 1 76 ? -7.658 -7.451 8.493 1.00 97.06 76 ILE A O 1
ATOM 635 N N . ARG A 1 77 ? -7.411 -9.394 9.584 1.00 96.75 77 ARG A N 1
ATOM 636 C CA . ARG A 1 77 ? -6.169 -9.787 8.910 1.00 96.75 77 ARG A CA 1
ATOM 637 C C . ARG A 1 77 ? -6.138 -11.293 8.690 1.00 96.75 77 ARG A C 1
ATOM 639 O O . ARG A 1 77 ? -5.501 -12.032 9.440 1.00 96.75 77 ARG A O 1
ATOM 646 N N . LEU A 1 78 ? -6.857 -11.752 7.673 1.00 97.81 78 LEU A N 1
ATOM 647 C CA . LEU A 1 78 ? -6.989 -13.177 7.357 1.00 97.81 78 LEU A CA 1
ATOM 648 C C . LEU A 1 78 ? -6.126 -13.542 6.140 1.00 97.81 78 LEU A C 1
ATOM 650 O O . LEU A 1 78 ? -6.028 -12.745 5.209 1.00 97.81 78 LEU A O 1
ATOM 654 N N . PRO A 1 79 ? -5.497 -14.728 6.092 1.00 98.00 79 PRO A N 1
ATOM 655 C CA . PRO A 1 79 ? -4.850 -15.203 4.871 1.00 98.00 79 PRO A CA 1
ATOM 656 C C . PRO A 1 79 ? -5.826 -15.173 3.691 1.00 98.00 79 PRO A C 1
ATOM 658 O O . PRO A 1 79 ? -6.983 -15.554 3.849 1.00 98.00 79 PRO A O 1
ATOM 661 N N . SER A 1 80 ? -5.356 -14.741 2.518 1.00 98.06 80 SER A N 1
ATOM 662 C CA . SER A 1 80 ? -6.132 -14.885 1.282 1.00 98.06 80 SER A CA 1
ATOM 663 C C . SER A 1 80 ? -6.405 -16.360 1.009 1.00 98.06 80 SER A C 1
ATOM 665 O O . SER A 1 80 ? -5.517 -17.197 1.190 1.00 98.06 80 SER A O 1
ATOM 667 N N . HIS A 1 81 ? -7.605 -16.686 0.531 1.00 97.94 81 HIS A N 1
ATOM 668 C CA . HIS A 1 81 ? -7.923 -18.042 0.097 1.00 97.94 81 HIS A CA 1
ATOM 669 C C . HIS A 1 81 ? -7.159 -18.410 -1.180 1.00 97.94 81 HIS A C 1
ATOM 671 O O . HIS A 1 81 ? -6.777 -19.567 -1.351 1.00 97.94 81 HIS A O 1
ATOM 677 N N . LYS A 1 82 ? -6.927 -17.435 -2.072 1.00 97.19 82 LYS A N 1
ATOM 678 C CA . LYS A 1 82 ? -6.200 -17.633 -3.336 1.00 97.19 82 LYS A CA 1
ATOM 679 C C . LYS A 1 82 ? -4.687 -17.653 -3.127 1.00 97.19 82 LYS A C 1
ATOM 681 O O . LYS A 1 82 ? -4.009 -18.500 -3.705 1.00 97.19 82 LYS A O 1
ATOM 686 N N . TYR A 1 83 ? -4.171 -16.763 -2.275 1.00 97.88 83 TYR A N 1
ATOM 687 C CA . TYR A 1 83 ? -2.731 -16.576 -2.062 1.00 97.88 83 TYR A CA 1
ATOM 688 C C . TYR A 1 83 ? -2.363 -16.501 -0.567 1.00 97.88 83 TYR A C 1
ATOM 690 O O . TYR A 1 83 ? -1.987 -15.435 -0.068 1.00 97.88 83 TYR A O 1
ATOM 698 N N . PRO A 1 84 ? -2.436 -17.621 0.180 1.00 97.44 84 PRO A N 1
ATOM 699 C CA . PRO A 1 84 ? -2.252 -17.622 1.637 1.00 97.44 84 PRO A CA 1
ATOM 700 C C . PRO A 1 84 ? -0.909 -17.048 2.112 1.00 97.44 84 PRO A C 1
ATOM 702 O O . PRO A 1 84 ? -0.851 -16.389 3.156 1.00 97.44 84 PRO A O 1
ATOM 705 N N . ASP A 1 85 ? 0.151 -17.253 1.325 1.00 96.62 85 ASP A N 1
ATOM 706 C CA . ASP A 1 85 ? 1.529 -16.853 1.638 1.00 96.62 85 ASP A CA 1
ATOM 707 C C . ASP A 1 85 ? 1.889 -15.439 1.151 1.00 96.62 85 ASP A C 1
ATOM 709 O O . ASP A 1 85 ? 2.982 -14.950 1.429 1.00 96.62 85 ASP A O 1
ATOM 713 N N . HIS A 1 86 ? 0.977 -14.747 0.459 1.00 96.06 86 HIS A N 1
ATOM 714 C CA . HIS A 1 86 ? 1.222 -13.395 -0.043 1.00 96.06 86 HIS A CA 1
ATOM 715 C C . HIS A 1 86 ? 1.348 -12.379 1.105 1.00 96.06 86 HIS A C 1
ATOM 717 O O . HIS A 1 86 ? 0.754 -12.560 2.169 1.00 96.06 86 HIS A O 1
ATOM 723 N N . ASN A 1 87 ? 2.094 -11.286 0.916 1.00 93.44 87 ASN A N 1
ATOM 724 C CA . ASN A 1 87 ? 2.262 -10.271 1.971 1.00 93.44 87 ASN A CA 1
ATOM 725 C C . ASN A 1 87 ? 0.959 -9.521 2.276 1.00 93.44 87 ASN A C 1
ATOM 727 O O . ASN A 1 87 ? 0.708 -9.142 3.420 1.00 93.44 87 ASN A O 1
ATOM 731 N N . PHE A 1 88 ? 0.121 -9.346 1.255 1.00 95.38 88 PHE A N 1
ATOM 732 C CA . PHE A 1 88 ? -1.238 -8.836 1.417 1.00 95.38 88 PHE A CA 1
ATOM 733 C C . PHE A 1 88 ? -2.108 -9.928 2.029 1.00 95.38 88 PHE A C 1
ATOM 735 O O . PHE A 1 88 ? -1.945 -11.113 1.735 1.00 95.38 88 PHE A O 1
ATOM 742 N N . LYS A 1 89 ? -3.043 -9.517 2.873 1.00 97.69 89 LYS A N 1
ATOM 743 C CA . LYS A 1 89 ? -4.020 -10.376 3.538 1.00 97.69 89 LYS A CA 1
ATOM 744 C C . LYS A 1 89 ? -5.407 -9.780 3.307 1.00 97.69 89 LYS A C 1
ATOM 746 O O . LYS A 1 89 ? -5.528 -8.599 2.984 1.00 97.69 89 LYS A O 1
ATOM 751 N N . ILE A 1 90 ? -6.450 -10.577 3.506 1.00 98.19 90 ILE A N 1
ATOM 752 C CA . ILE A 1 90 ? -7.811 -10.049 3.582 1.00 98.19 90 ILE A CA 1
ATOM 753 C C . ILE A 1 90 ? -7.835 -9.047 4.736 1.00 98.19 90 ILE A C 1
ATOM 755 O O . ILE A 1 90 ? -7.589 -9.423 5.886 1.00 98.19 90 ILE A O 1
ATOM 759 N N . GLY A 1 91 ? -8.077 -7.782 4.398 1.00 96.38 91 GLY A N 1
ATOM 760 C CA . GLY A 1 91 ? -8.073 -6.665 5.337 1.00 96.38 91 GLY A CA 1
ATOM 761 C C . GLY A 1 91 ? -6.705 -6.064 5.685 1.00 96.38 91 GLY A C 1
ATOM 762 O O . GLY A 1 91 ? -6.621 -5.263 6.610 1.00 96.38 91 GLY A O 1
ATOM 763 N N . TYR A 1 92 ? -5.634 -6.407 4.960 1.00 96.25 92 TYR A N 1
ATOM 764 C CA . TYR A 1 92 ? -4.328 -5.759 5.128 1.00 96.25 92 TYR A CA 1
ATOM 765 C C . TYR A 1 92 ? -3.547 -5.655 3.814 1.00 96.25 92 TYR A C 1
ATOM 767 O O . TYR A 1 92 ? -3.176 -6.681 3.231 1.00 96.25 92 TYR A O 1
ATOM 775 N N . PHE A 1 93 ? -3.242 -4.431 3.372 1.00 94.38 93 PHE A N 1
ATOM 776 C CA . PHE A 1 93 ? -2.480 -4.178 2.142 1.00 94.38 93 PHE A CA 1
ATOM 777 C C . PHE A 1 93 ? -1.126 -3.548 2.483 1.00 94.38 93 PHE A C 1
ATOM 779 O O . PHE A 1 93 ? -1.051 -2.424 2.974 1.00 94.38 93 PHE A O 1
ATOM 786 N N . TYR A 1 94 ? -0.057 -4.311 2.240 1.00 84.56 94 TYR A N 1
ATOM 787 C CA . TYR A 1 94 ? 1.309 -3.983 2.651 1.00 84.56 94 TYR A CA 1
ATOM 788 C C . TYR A 1 94 ? 1.957 -2.933 1.740 1.00 84.56 94 TYR A C 1
ATOM 790 O O . TYR A 1 94 ? 1.979 -3.103 0.520 1.00 84.56 94 TYR A O 1
ATOM 798 N N . SER A 1 95 ? 2.578 -1.919 2.345 1.00 68.19 95 SER A N 1
ATOM 799 C CA . SER A 1 95 ? 3.462 -0.927 1.726 1.00 68.19 95 SER A CA 1
ATOM 800 C C . SER A 1 95 ? 2.878 -0.318 0.459 1.00 68.19 95 SER A C 1
ATOM 802 O O . SER A 1 95 ? 3.471 -0.384 -0.615 1.00 68.19 95 SER A O 1
ATOM 804 N N . SER A 1 96 ? 1.693 0.275 0.566 1.00 66.38 96 SER A N 1
ATOM 805 C CA . SER A 1 96 ? 0.975 0.734 -0.620 1.00 66.38 96 SER A CA 1
ATOM 806 C C . SER A 1 96 ? 1.626 1.941 -1.309 1.00 66.38 96 SER A C 1
ATOM 808 O O . SER A 1 96 ? 1.510 2.058 -2.525 1.00 66.38 96 SER A O 1
ATOM 810 N N . ASN A 1 97 ? 2.374 2.771 -0.565 1.00 62.28 97 ASN A N 1
ATOM 811 C CA . ASN A 1 97 ? 2.812 4.114 -0.985 1.00 62.28 97 ASN A CA 1
ATOM 812 C C . ASN A 1 97 ? 4.333 4.327 -1.178 1.00 62.28 97 ASN A C 1
ATOM 814 O O . ASN A 1 97 ? 4.766 5.470 -1.289 1.00 62.28 97 ASN A O 1
ATOM 818 N N . ASN A 1 98 ? 5.172 3.285 -1.189 1.00 71.38 98 ASN A N 1
ATOM 819 C CA . ASN A 1 98 ? 6.597 3.440 -1.541 1.00 71.38 98 ASN A CA 1
ATOM 820 C C . ASN A 1 98 ? 6.842 3.227 -3.051 1.00 71.38 98 ASN A C 1
ATOM 822 O O . ASN A 1 98 ? 5.925 2.868 -3.786 1.00 71.38 98 ASN A O 1
ATOM 826 N N . ASP A 1 99 ? 8.078 3.436 -3.521 1.00 69.12 99 ASP A N 1
ATOM 827 C CA . ASP A 1 99 ? 8.433 3.298 -4.948 1.00 69.12 99 ASP A CA 1
ATOM 828 C C . ASP A 1 99 ? 8.182 1.887 -5.504 1.00 69.12 99 ASP A C 1
ATOM 830 O O . ASP A 1 99 ? 7.920 1.711 -6.690 1.00 69.12 99 ASP A O 1
ATOM 834 N N . SER A 1 100 ? 8.234 0.872 -4.638 1.00 76.62 100 SER A N 1
ATOM 835 C CA . SER A 1 100 ? 7.878 -0.514 -4.956 1.00 76.62 100 SER A CA 1
ATOM 836 C C . SER A 1 100 ? 6.456 -0.886 -4.522 1.00 76.62 100 SER A C 1
ATOM 838 O O . SER A 1 100 ? 6.103 -2.067 -4.508 1.00 76.62 100 SER A O 1
ATOM 840 N N . GLY A 1 101 ? 5.647 0.097 -4.143 1.00 87.06 101 GLY A N 1
ATOM 841 C CA . GLY A 1 101 ? 4.332 -0.080 -3.550 1.00 87.06 101 GLY A CA 1
ATOM 842 C C . GLY A 1 101 ? 3.257 -0.222 -4.606 1.00 87.06 101 GLY A C 1
ATOM 843 O O . GLY A 1 101 ? 3.387 0.269 -5.728 1.00 87.06 101 GLY A O 1
ATOM 844 N N . ILE A 1 102 ? 2.165 -0.896 -4.249 1.00 91.69 102 ILE A N 1
ATOM 845 C CA . ILE A 1 102 ? 1.106 -1.195 -5.216 1.00 91.69 102 ILE A CA 1
ATOM 846 C C . ILE A 1 102 ? 0.492 0.074 -5.827 1.00 91.69 102 ILE A C 1
ATOM 848 O O . ILE A 1 102 ? 0.208 0.066 -7.019 1.00 91.69 102 ILE A O 1
ATOM 852 N N . ASN A 1 103 ? 0.358 1.183 -5.085 1.00 91.69 103 ASN A N 1
ATOM 853 C CA . ASN A 1 103 ? -0.183 2.424 -5.654 1.00 91.69 103 ASN A CA 1
ATOM 854 C C . ASN A 1 103 ? 0.727 2.980 -6.739 1.00 91.69 103 ASN A C 1
ATOM 856 O O . ASN A 1 103 ? 0.240 3.372 -7.795 1.00 91.69 103 ASN A O 1
ATOM 860 N N . ARG A 1 104 ? 2.045 2.964 -6.513 1.00 89.19 104 ARG A N 1
ATOM 861 C CA . ARG A 1 104 ? 3.007 3.433 -7.507 1.00 89.19 104 ARG A CA 1
ATOM 862 C C . ARG A 1 104 ? 2.965 2.565 -8.760 1.00 89.19 104 ARG A C 1
ATOM 864 O O . ARG A 1 104 ? 2.820 3.091 -9.858 1.00 89.19 104 ARG A O 1
ATOM 871 N N . ILE A 1 105 ? 3.030 1.245 -8.584 1.00 92.19 105 ILE A N 1
ATOM 872 C CA . ILE A 1 105 ? 3.038 0.291 -9.698 1.00 92.19 105 ILE A CA 1
ATOM 873 C C . ILE A 1 105 ? 1.755 0.376 -10.525 1.00 92.19 105 ILE A C 1
ATOM 875 O O . ILE A 1 105 ? 1.822 0.398 -11.752 1.00 92.19 105 ILE A O 1
ATOM 879 N N . LEU A 1 106 ? 0.590 0.448 -9.879 1.00 93.81 106 LEU A N 1
ATOM 880 C CA . LEU A 1 106 ? -0.680 0.569 -10.590 1.00 93.81 106 LEU A CA 1
ATOM 881 C C . LEU A 1 106 ? -0.833 1.941 -11.256 1.00 93.81 106 LEU A C 1
ATOM 883 O O . LEU A 1 106 ? -1.283 2.006 -12.400 1.00 93.81 106 LEU A O 1
ATOM 887 N N . SER A 1 107 ? -0.424 3.024 -10.591 1.00 92.94 107 SER A N 1
ATOM 888 C CA . SER A 1 107 ? -0.536 4.376 -11.143 1.00 92.94 107 SER A CA 1
ATOM 889 C C . SER A 1 107 ? 0.328 4.528 -12.396 1.00 92.94 107 SER A C 1
ATOM 891 O O . SER A 1 107 ? -0.168 4.959 -13.437 1.00 92.94 107 SER A O 1
ATOM 893 N N . ASP A 1 108 ? 1.576 4.053 -12.345 1.00 90.81 108 ASP A N 1
ATOM 894 C CA . ASP A 1 108 ? 2.493 4.082 -13.487 1.00 90.81 108 ASP A CA 1
ATOM 895 C C . ASP A 1 108 ? 2.015 3.175 -14.642 1.00 90.81 108 ASP A C 1
ATOM 897 O O . ASP A 1 108 ? 2.208 3.509 -15.812 1.00 90.81 108 ASP A O 1
ATOM 901 N N . ALA A 1 109 ? 1.384 2.034 -14.339 1.00 93.31 109 ALA A N 1
ATOM 902 C CA . ALA A 1 109 ? 0.949 1.064 -15.346 1.00 93.31 109 ALA A CA 1
ATOM 903 C C . ALA A 1 109 ? -0.396 1.407 -16.007 1.00 93.31 109 ALA A C 1
ATOM 905 O O . ALA A 1 109 ? -0.549 1.274 -17.221 1.00 93.31 109 ALA A O 1
ATOM 906 N N . ILE A 1 110 ? -1.395 1.798 -15.212 1.00 95.75 110 ILE A N 1
ATOM 907 C CA . ILE A 1 110 ? -2.796 1.910 -15.648 1.00 95.75 110 ILE A CA 1
ATOM 908 C C . ILE A 1 110 ? -3.489 3.200 -15.185 1.00 95.75 110 ILE A C 1
ATOM 910 O O . ILE A 1 110 ? -4.675 3.380 -15.463 1.00 95.75 110 ILE A O 1
ATOM 914 N N . GLY A 1 111 ? -2.783 4.103 -14.496 1.00 94.56 111 GLY A N 1
ATOM 915 C CA . GLY A 1 111 ? -3.339 5.372 -14.012 1.00 94.56 111 GLY A CA 1
ATOM 916 C C . GLY A 1 111 ? -4.415 5.211 -12.935 1.00 94.56 111 GLY A C 1
ATOM 917 O O . GLY A 1 111 ? -5.278 6.076 -12.802 1.00 94.56 111 GLY A O 1
ATOM 918 N N . LEU A 1 112 ? -4.400 4.090 -12.209 1.00 95.38 112 LEU A N 1
ATOM 919 C CA . LEU A 1 112 ? -5.280 3.798 -11.077 1.00 95.38 112 LEU A CA 1
ATOM 920 C C . LEU A 1 112 ? -4.436 3.360 -9.884 1.00 95.38 112 LEU A C 1
ATOM 922 O O . LEU A 1 112 ? -3.347 2.836 -10.055 1.00 95.38 112 LEU A O 1
ATOM 926 N N . ASP A 1 113 ? -4.961 3.516 -8.680 1.00 94.19 113 ASP A N 1
ATOM 927 C CA . ASP A 1 113 ? -4.329 3.095 -7.430 1.00 94.19 113 ASP A CA 1
ATOM 928 C C . ASP A 1 113 ? -5.399 2.702 -6.389 1.00 94.19 113 ASP A C 1
ATOM 930 O O . ASP A 1 113 ? -6.601 2.701 -6.677 1.00 94.19 113 ASP A O 1
ATOM 934 N N . LEU A 1 114 ? -4.996 2.348 -5.165 1.00 93.94 114 LEU A N 1
ATOM 935 C CA . LEU A 1 114 ? -5.940 2.026 -4.090 1.00 93.94 114 LEU A CA 1
ATOM 936 C C . LEU A 1 114 ? -6.818 3.231 -3.711 1.00 93.94 114 LEU A C 1
ATOM 938 O O . LEU A 1 114 ? -7.979 3.029 -3.355 1.00 93.94 114 LEU A O 1
ATOM 942 N N . TYR A 1 115 ? -6.321 4.469 -3.831 1.00 92.50 115 TYR A N 1
ATOM 943 C CA . TYR A 1 115 ? -7.136 5.674 -3.625 1.00 92.50 115 TYR A CA 1
ATOM 944 C C . TYR A 1 115 ? -8.238 5.788 -4.676 1.00 92.50 115 TYR A C 1
ATOM 946 O O . TYR A 1 115 ? -9.373 6.114 -4.346 1.00 92.50 115 TYR A O 1
ATOM 954 N N . SER A 1 116 ? -7.943 5.449 -5.926 1.00 94.56 116 SER A N 1
ATOM 955 C CA . SER A 1 116 ? -8.912 5.410 -7.017 1.00 94.56 116 SER A CA 1
ATOM 956 C C . SER A 1 116 ? -9.965 4.321 -6.797 1.00 94.56 116 SER A C 1
ATOM 958 O O . SER A 1 116 ? -11.134 4.527 -7.120 1.00 94.56 116 SER A O 1
ATOM 960 N N . ILE A 1 117 ? -9.568 3.171 -6.235 1.00 96.25 117 ILE A N 1
ATOM 961 C CA . ILE A 1 117 ? -10.466 2.044 -5.932 1.00 96.25 117 ILE A CA 1
ATOM 962 C C . ILE A 1 117 ? -11.410 2.386 -4.776 1.00 96.25 117 ILE A C 1
ATOM 964 O O . ILE A 1 117 ? -12.624 2.244 -4.913 1.00 96.25 117 ILE A O 1
ATOM 968 N N . PHE A 1 118 ? -10.869 2.829 -3.642 1.00 95.06 118 PHE A N 1
ATOM 969 C CA . PHE A 1 118 ? -11.653 3.030 -2.421 1.00 95.06 118 PHE A CA 1
ATOM 970 C C . PHE A 1 118 ? -12.248 4.430 -2.291 1.00 95.06 118 PHE A C 1
ATOM 972 O O . PHE A 1 118 ? -13.235 4.599 -1.576 1.00 95.06 118 PHE A O 1
ATOM 979 N N . ASN A 1 119 ? -11.696 5.405 -3.016 1.00 91.62 119 ASN A N 1
ATOM 980 C CA . ASN A 1 119 ? -12.153 6.788 -3.094 1.00 91.62 119 ASN A CA 1
ATOM 981 C C . ASN A 1 119 ? -12.471 7.378 -1.705 1.00 91.62 119 ASN A C 1
ATOM 983 O O . ASN A 1 119 ? -13.640 7.689 -1.441 1.00 91.62 119 ASN A O 1
ATOM 987 N N . PRO A 1 120 ? -11.468 7.506 -0.810 1.00 86.50 120 PRO A N 1
ATOM 988 C CA . PRO A 1 120 ? -11.667 8.151 0.483 1.00 86.50 120 PRO A CA 1
ATOM 989 C C . PRO A 1 120 ? -12.187 9.575 0.252 1.00 86.50 120 PRO A C 1
ATOM 991 O O . PRO A 1 120 ? -11.582 10.367 -0.468 1.00 86.50 120 PRO A O 1
ATOM 994 N N . LEU A 1 121 ? -13.374 9.869 0.786 1.00 72.81 121 LEU A N 1
ATOM 995 C CA . LEU A 1 121 ? -14.060 11.153 0.590 1.00 72.81 121 LEU A CA 1
ATOM 996 C C . LEU A 1 121 ? -13.630 12.216 1.612 1.00 72.81 121 LEU A C 1
ATOM 998 O O . LEU A 1 121 ? -13.999 13.381 1.463 1.00 72.81 121 LEU A O 1
ATOM 1002 N N . THR A 1 122 ? 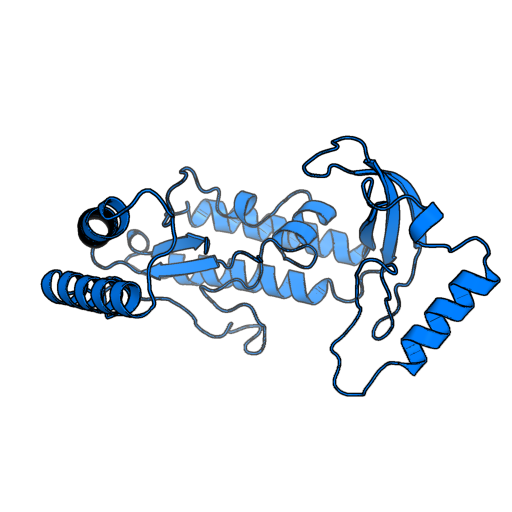-12.900 11.816 2.651 1.00 67.69 122 THR A N 1
ATOM 1003 C CA . THR A 1 122 ? -12.554 12.630 3.817 1.00 67.69 122 THR A CA 1
ATOM 1004 C C . THR A 1 122 ? -11.070 12.471 4.151 1.00 67.69 122 THR A C 1
ATOM 1006 O O . THR A 1 122 ? -10.466 11.451 3.832 1.00 67.69 122 THR A O 1
ATOM 1009 N N . GLU A 1 123 ? -10.484 13.476 4.809 1.00 67.94 123 GLU A N 1
ATOM 1010 C CA . GLU A 1 123 ? -9.163 13.376 5.464 1.00 67.94 123 GLU A CA 1
ATOM 1011 C C . GLU A 1 123 ? -9.248 12.599 6.799 1.00 67.94 123 GLU A C 1
ATOM 1013 O O . GLU A 1 123 ? -8.399 12.752 7.671 1.00 67.94 123 GLU A O 1
ATOM 1018 N N . GLU A 1 124 ? -10.311 11.816 7.002 1.00 70.31 124 GLU A N 1
ATOM 1019 C CA . GLU A 1 124 ? -10.484 11.004 8.205 1.00 70.31 124 GLU A CA 1
ATOM 1020 C C . GLU A 1 124 ? -9.544 9.797 8.142 1.00 70.31 124 GLU A C 1
ATOM 1022 O O . GLU A 1 124 ? -9.415 9.168 7.092 1.00 70.31 124 GLU A O 1
ATOM 1027 N N . GLU A 1 125 ? -8.912 9.469 9.272 1.00 79.19 125 GLU A N 1
ATOM 1028 C CA . GLU A 1 125 ? -8.051 8.284 9.396 1.00 79.19 125 GLU A CA 1
ATOM 1029 C C . GLU A 1 125 ? -8.818 7.005 9.034 1.00 79.19 125 GLU A C 1
ATOM 1031 O O . GLU A 1 125 ? -8.378 6.218 8.200 1.00 79.19 125 GLU A O 1
ATOM 1036 N N . ASP A 1 126 ? -10.020 6.856 9.598 1.00 90.44 126 ASP A N 1
ATOM 1037 C CA . ASP A 1 126 ? -10.927 5.748 9.332 1.00 90.44 126 ASP A CA 1
ATOM 1038 C C . ASP A 1 126 ? -12.051 6.204 8.383 1.00 90.44 126 ASP A C 1
ATOM 1040 O O . ASP A 1 126 ? -12.817 7.115 8.700 1.00 90.44 126 ASP A O 1
ATOM 1044 N N . PHE A 1 127 ? -12.222 5.539 7.239 1.00 92.25 127 PHE A N 1
ATOM 1045 C CA . PHE A 1 127 ? -13.273 5.871 6.273 1.00 92.25 127 PHE A CA 1
ATOM 1046 C C . PHE A 1 127 ? -14.028 4.634 5.786 1.00 92.25 127 PHE A C 1
ATOM 1048 O O . PHE A 1 127 ? -13.491 3.531 5.687 1.00 92.25 127 PHE A O 1
ATOM 1055 N N . ARG A 1 128 ? -15.308 4.810 5.444 1.00 93.81 128 ARG A N 1
ATOM 1056 C CA . ARG A 1 128 ? -16.141 3.734 4.892 1.00 93.81 128 ARG A CA 1
ATOM 1057 C C . ARG A 1 128 ? -16.301 3.900 3.380 1.00 93.81 128 ARG A C 1
ATOM 1059 O O . ARG A 1 128 ? -17.035 4.801 2.961 1.00 93.81 128 ARG A O 1
ATOM 1066 N N . PRO A 1 129 ? -15.673 3.048 2.551 1.00 94.31 129 PRO A N 1
ATOM 1067 C CA . PRO A 1 129 ? -15.839 3.127 1.106 1.00 94.31 129 PRO A CA 1
ATOM 1068 C C . PRO A 1 129 ? -17.244 2.675 0.679 1.00 94.31 129 PRO A C 1
ATOM 1070 O O . PRO A 1 129 ? -17.929 1.918 1.371 1.00 94.31 129 PRO A O 1
ATOM 1073 N N . ASP A 1 130 ? -17.660 3.087 -0.519 1.00 96.62 130 ASP A N 1
ATOM 1074 C CA . ASP A 1 130 ? -18.757 2.415 -1.218 1.00 96.62 130 ASP A CA 1
ATOM 1075 C C . ASP A 1 130 ? -18.238 1.075 -1.749 1.00 96.62 130 ASP A C 1
ATOM 1077 O O . ASP A 1 130 ? -17.615 1.010 -2.809 1.00 96.62 130 ASP A O 1
ATOM 1081 N N . TRP A 1 131 ? -18.477 0.004 -0.992 1.00 97.56 131 TRP A N 1
ATOM 1082 C CA . TRP A 1 131 ? -17.962 -1.332 -1.295 1.00 97.56 131 TRP A CA 1
ATOM 1083 C C . TRP A 1 131 ? -18.390 -1.870 -2.666 1.00 97.56 131 TRP A C 1
ATOM 1085 O O . TRP A 1 131 ? -17.608 -2.555 -3.321 1.00 97.56 131 TRP A O 1
ATOM 1095 N N . ASN A 1 132 ? -19.597 -1.546 -3.146 1.00 98.00 132 ASN A N 1
ATOM 1096 C CA . ASN A 1 132 ? -20.034 -1.998 -4.471 1.00 98.00 132 ASN A CA 1
ATOM 1097 C C . ASN A 1 132 ? -19.281 -1.254 -5.574 1.00 98.00 132 ASN A C 1
ATOM 1099 O O . ASN A 1 132 ? -18.773 -1.881 -6.502 1.00 98.00 132 ASN A O 1
ATOM 1103 N N . LYS A 1 133 ? -19.154 0.070 -5.447 1.00 98.00 133 LYS A N 1
ATOM 1104 C CA . LYS A 1 133 ? -18.382 0.875 -6.396 1.00 98.00 133 LYS A CA 1
ATOM 1105 C C . LYS A 1 133 ? -16.900 0.490 -6.381 1.00 98.00 133 LYS A C 1
ATOM 1107 O O . LYS A 1 133 ? -16.301 0.358 -7.446 1.00 98.00 133 LYS A O 1
ATOM 1112 N N . ALA A 1 134 ? -16.330 0.260 -5.199 1.00 98.06 134 ALA A N 1
ATOM 1113 C CA . ALA A 1 134 ? -14.954 -0.199 -5.043 1.00 98.06 134 ALA A CA 1
ATOM 1114 C C . ALA A 1 134 ? -14.734 -1.551 -5.734 1.00 98.06 134 ALA A C 1
ATOM 1116 O O . ALA A 1 134 ? -13.735 -1.716 -6.433 1.00 98.06 134 ALA A O 1
ATOM 1117 N N . ARG A 1 135 ? -15.687 -2.492 -5.624 1.00 98.56 135 ARG A N 1
ATOM 1118 C CA . ARG A 1 135 ? -15.637 -3.777 -6.340 1.00 98.56 135 ARG A CA 1
ATOM 1119 C C . ARG A 1 135 ? -15.552 -3.574 -7.849 1.00 98.56 135 ARG A C 1
ATOM 1121 O O . ARG A 1 135 ? -14.691 -4.163 -8.497 1.00 98.56 135 ARG A O 1
ATOM 1128 N N . ASP A 1 136 ? -16.422 -2.734 -8.403 1.00 98.56 136 ASP A N 1
ATOM 1129 C CA . ASP A 1 136 ? -16.489 -2.505 -9.848 1.00 98.56 136 ASP A CA 1
ATOM 1130 C C . ASP A 1 136 ? -15.204 -1.841 -10.376 1.00 98.56 136 ASP A C 1
ATOM 1132 O O . ASP A 1 136 ? -14.681 -2.232 -11.424 1.00 98.56 136 ASP A O 1
ATOM 1136 N N . ILE A 1 137 ? -14.646 -0.880 -9.629 1.00 98.38 137 ILE A N 1
ATOM 1137 C CA . ILE A 1 137 ? -13.367 -0.241 -9.972 1.00 98.38 137 ILE A CA 1
ATOM 1138 C C . ILE A 1 137 ? -12.213 -1.242 -9.845 1.00 98.38 137 ILE A C 1
ATOM 1140 O O . ILE A 1 137 ? -11.365 -1.295 -10.732 1.00 98.38 137 ILE A O 1
ATOM 1144 N N . CYS A 1 138 ? -12.189 -2.068 -8.795 1.00 98.50 138 CYS A N 1
ATOM 1145 C CA . CYS A 1 138 ? -11.154 -3.080 -8.583 1.00 98.50 138 CYS A CA 1
ATOM 1146 C C . CYS A 1 138 ? -11.151 -4.141 -9.696 1.00 98.50 138 CYS A C 1
ATOM 1148 O O . CYS A 1 138 ? -10.095 -4.450 -10.244 1.00 98.50 138 CYS A O 1
ATOM 1150 N N . LEU A 1 139 ? -12.326 -4.628 -10.115 1.00 98.69 139 LEU A N 1
ATOM 1151 C CA . LEU A 1 139 ? -12.463 -5.544 -11.255 1.00 98.69 139 LEU A CA 1
ATOM 1152 C C . LEU A 1 139 ? -11.912 -4.936 -12.550 1.00 98.69 139 LEU A C 1
ATOM 1154 O O . LEU A 1 139 ? -11.215 -5.615 -13.307 1.00 98.69 139 LEU A O 1
ATOM 1158 N N . LYS A 1 140 ? -12.189 -3.650 -12.794 1.00 98.31 140 LYS A N 1
ATOM 1159 C CA . LYS A 1 140 ? -11.610 -2.919 -13.926 1.00 98.31 140 LYS A CA 1
ATOM 1160 C C . LYS A 1 140 ? -10.086 -2.820 -13.802 1.00 98.31 140 LYS A C 1
ATOM 1162 O O . LYS A 1 140 ? -9.394 -3.092 -14.777 1.00 98.31 140 LYS A O 1
ATOM 1167 N N . ALA A 1 141 ? -9.571 -2.471 -12.622 1.00 98.25 141 ALA A N 1
ATOM 1168 C CA . ALA A 1 141 ? -8.134 -2.367 -12.367 1.00 98.25 141 ALA A CA 1
ATOM 1169 C C . ALA A 1 141 ? -7.418 -3.70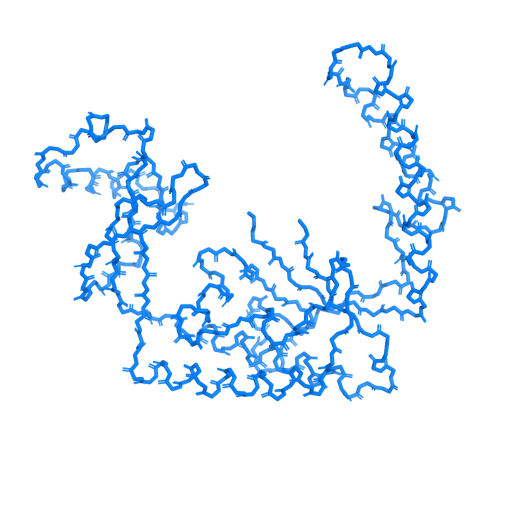3 -12.618 1.00 98.25 141 ALA A C 1
ATOM 1171 O O . ALA A 1 141 ? -6.388 -3.714 -13.283 1.00 98.25 141 ALA A O 1
ATOM 1172 N N . ILE A 1 142 ? -7.991 -4.827 -12.169 1.00 98.62 142 ILE A N 1
ATOM 1173 C CA . ILE A 1 142 ? -7.474 -6.174 -12.449 1.00 98.62 142 ILE A CA 1
ATOM 1174 C C . ILE A 1 142 ? -7.408 -6.412 -13.961 1.00 98.62 142 ILE A C 1
ATOM 1176 O O . ILE A 1 142 ? -6.349 -6.759 -14.471 1.00 98.62 142 ILE A O 1
ATOM 1180 N N . ALA A 1 143 ? -8.500 -6.175 -14.694 1.00 9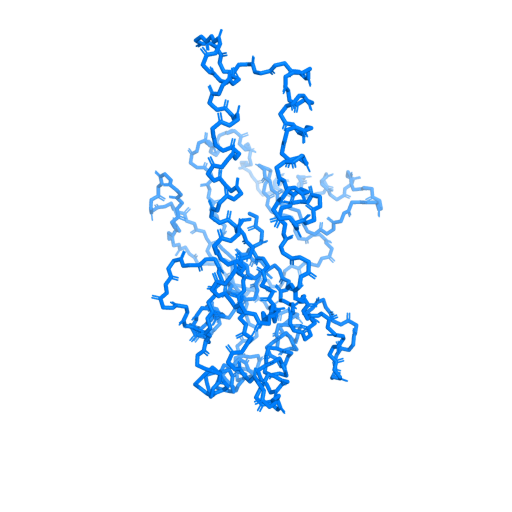8.50 143 ALA A N 1
ATOM 1181 C CA . ALA A 1 143 ? -8.542 -6.414 -16.138 1.00 98.50 143 ALA A CA 1
ATOM 1182 C C . ALA A 1 143 ? -7.536 -5.549 -16.926 1.00 98.50 143 ALA A C 1
ATOM 1184 O O . ALA A 1 143 ? -6.843 -6.046 -17.823 1.00 98.50 143 ALA A O 1
ATOM 1185 N N . ASP A 1 144 ? -7.436 -4.264 -16.584 1.00 98.12 144 ASP A N 1
ATOM 1186 C CA . ASP A 1 144 ? -6.493 -3.342 -17.217 1.00 98.12 144 ASP A CA 1
ATOM 1187 C C . ASP A 1 144 ? -5.046 -3.718 -16.883 1.00 98.12 144 ASP A C 1
ATOM 1189 O O . ASP A 1 144 ? -4.192 -3.729 -17.771 1.00 98.12 144 ASP A O 1
ATOM 1193 N N . PHE A 1 145 ? -4.769 -4.086 -15.630 1.00 97.56 145 PHE A N 1
ATOM 1194 C CA . PHE A 1 145 ? -3.428 -4.465 -15.197 1.00 97.56 145 PHE A CA 1
ATOM 1195 C C . PHE A 1 145 ? -2.989 -5.804 -15.795 1.00 97.56 145 PHE A C 1
ATOM 1197 O O . PHE A 1 145 ? -1.858 -5.918 -16.259 1.00 97.56 145 PHE A O 1
ATOM 1204 N N . THR A 1 146 ? -3.883 -6.791 -15.903 1.00 98.19 146 THR A N 1
ATOM 1205 C CA . THR A 1 146 ? -3.620 -8.022 -16.666 1.00 98.19 146 THR A CA 1
ATOM 1206 C C . THR A 1 146 ? -3.272 -7.698 -18.120 1.00 98.19 146 THR A C 1
ATOM 1208 O O . THR A 1 146 ? -2.276 -8.194 -18.642 1.00 98.19 146 THR A O 1
ATOM 1211 N N . THR A 1 147 ? -4.027 -6.799 -18.761 1.00 97.62 147 THR A N 1
ATOM 1212 C CA . THR A 1 147 ? -3.736 -6.361 -20.136 1.00 97.62 147 THR A CA 1
ATOM 1213 C C . THR A 1 147 ? -2.366 -5.680 -20.241 1.00 97.62 147 THR A C 1
ATOM 1215 O O . THR A 1 147 ? -1.643 -5.898 -21.217 1.00 97.62 147 THR A O 1
ATOM 1218 N N . HIS A 1 148 ? -1.993 -4.868 -19.246 1.00 95.88 148 HIS A N 1
ATOM 1219 C CA . HIS A 1 148 ? -0.668 -4.249 -19.155 1.00 95.88 148 HIS A CA 1
ATOM 1220 C C . HIS A 1 148 ? 0.435 -5.299 -19.042 1.00 95.88 148 HIS A C 1
ATOM 1222 O O . HIS A 1 148 ? 1.380 -5.255 -19.820 1.00 95.88 148 HIS A O 1
ATOM 1228 N N . ILE A 1 149 ? 0.294 -6.292 -18.163 1.00 96.56 149 ILE A N 1
ATOM 1229 C CA . ILE A 1 149 ? 1.273 -7.380 -18.007 1.00 96.56 149 ILE A CA 1
ATOM 1230 C C . ILE A 1 149 ? 1.471 -8.140 -19.326 1.00 96.56 149 ILE A C 1
ATOM 1232 O O . ILE A 1 149 ? 2.601 -8.416 -19.723 1.00 96.56 149 ILE A O 1
ATOM 1236 N N . GLU A 1 150 ? 0.390 -8.437 -20.047 1.00 95.81 150 GLU A N 1
ATOM 1237 C CA . GLU A 1 150 ? 0.458 -9.188 -21.305 1.00 95.81 150 GLU A CA 1
ATOM 1238 C C . GLU A 1 150 ? 1.103 -8.401 -22.456 1.00 95.81 150 GLU A C 1
ATOM 1240 O O . GLU A 1 150 ? 1.770 -8.984 -23.314 1.00 95.81 150 GLU A O 1
ATOM 1245 N N . ARG A 1 151 ? 0.882 -7.081 -22.521 1.00 94.94 151 ARG A N 1
ATOM 1246 C CA . ARG A 1 151 ? 1.275 -6.250 -23.677 1.00 94.94 151 ARG A CA 1
ATOM 1247 C C . ARG A 1 151 ? 2.502 -5.388 -23.428 1.00 94.94 151 ARG A C 1
ATOM 1249 O O . ARG A 1 151 ? 3.281 -5.141 -24.350 1.00 94.94 151 ARG A O 1
ATOM 1256 N N . HIS A 1 152 ? 2.643 -4.900 -22.207 1.00 92.62 152 HIS A N 1
ATOM 1257 C CA . HIS A 1 152 ? 3.608 -3.897 -21.782 1.00 92.62 152 HIS A CA 1
ATOM 1258 C C . HIS A 1 152 ? 4.178 -4.247 -20.395 1.00 92.62 152 HIS A C 1
ATOM 1260 O O . HIS A 1 152 ? 4.021 -3.452 -19.474 1.00 92.62 152 HIS A O 1
ATOM 1266 N N . PRO A 1 153 ? 4.860 -5.399 -20.213 1.00 93.31 153 PRO A N 1
ATOM 1267 C CA . PRO A 1 153 ? 5.446 -5.818 -18.932 1.00 93.31 153 PRO A CA 1
ATOM 1268 C C . PRO A 1 153 ? 6.682 -4.976 -18.571 1.00 93.31 153 PRO A C 1
ATOM 1270 O O . PRO A 1 153 ? 7.806 -5.470 -18.442 1.00 93.31 153 PRO A O 1
ATOM 1273 N N . TYR A 1 154 ? 6.493 -3.668 -18.487 1.00 93.12 154 TYR A N 1
ATOM 1274 C CA . TYR A 1 154 ? 7.529 -2.667 -18.348 1.00 93.12 154 TYR A CA 1
ATOM 1275 C C . TYR A 1 154 ? 7.275 -1.853 -17.088 1.00 93.12 154 TYR A C 1
ATOM 1277 O O . TYR A 1 154 ? 6.138 -1.503 -16.774 1.00 93.12 154 TYR A O 1
ATOM 1285 N N . GLY A 1 155 ? 8.362 -1.570 -16.383 1.00 91.06 155 GLY A N 1
ATOM 1286 C CA . GLY A 1 155 ? 8.410 -0.607 -15.297 1.00 91.06 155 GLY A CA 1
ATOM 1287 C C . GLY A 1 155 ? 9.228 0.605 -15.717 1.00 91.06 155 GLY A C 1
ATOM 1288 O O . GLY A 1 155 ? 9.997 0.558 -16.685 1.00 91.06 155 GLY A O 1
ATOM 1289 N N . VAL A 1 156 ? 9.070 1.687 -14.967 1.00 89.88 156 VAL A N 1
ATOM 1290 C CA . VAL A 1 156 ? 9.861 2.900 -15.127 1.00 89.88 156 VAL A CA 1
ATOM 1291 C C . VAL A 1 156 ? 10.381 3.342 -13.768 1.00 89.88 156 VAL A C 1
ATOM 1293 O O . VAL A 1 156 ? 9.663 3.285 -12.777 1.00 89.88 156 VAL A O 1
ATOM 1296 N N . VAL A 1 157 ? 11.639 3.769 -13.712 1.00 87.50 157 VAL A N 1
ATOM 1297 C CA . VAL A 1 157 ? 12.207 4.423 -12.529 1.00 87.50 157 VAL A CA 1
ATOM 1298 C C . VAL A 1 157 ? 12.921 5.706 -12.956 1.00 87.50 157 VAL A C 1
ATOM 1300 O O . VAL A 1 157 ? 13.706 5.671 -13.913 1.00 87.50 157 VAL A O 1
ATOM 1303 N N . PRO A 1 158 ? 12.646 6.856 -12.317 1.00 86.75 158 PRO A N 1
ATOM 1304 C CA . PRO A 1 158 ? 13.415 8.065 -12.555 1.00 86.75 158 PRO A CA 1
ATOM 1305 C C . PRO A 1 158 ? 14.775 7.956 -11.859 1.00 86.75 158 PRO A C 1
ATOM 1307 O O . PRO A 1 158 ? 14.853 7.792 -10.647 1.00 86.75 158 PRO A O 1
ATOM 1310 N N . LEU A 1 159 ? 15.859 8.098 -12.618 1.00 83.81 159 LEU A N 1
ATOM 1311 C CA . LEU A 1 159 ? 17.184 8.369 -12.071 1.00 83.81 159 LEU A CA 1
ATOM 1312 C C . LEU A 1 159 ? 17.386 9.879 -12.044 1.00 83.81 159 LEU A C 1
ATOM 1314 O O . LEU A 1 159 ? 17.714 10.500 -13.062 1.00 83.81 159 LEU A O 1
ATOM 1318 N N . THR A 1 160 ? 17.128 10.468 -10.882 1.00 74.44 160 THR A N 1
ATOM 1319 C CA . THR A 1 160 ? 17.385 11.880 -10.616 1.00 74.44 160 THR A CA 1
ATOM 1320 C C . THR A 1 160 ? 18.831 12.087 -10.190 1.00 74.44 160 THR A C 1
ATOM 1322 O O . THR A 1 160 ? 19.519 11.188 -9.703 1.00 74.44 160 THR A O 1
ATOM 1325 N N . PHE A 1 161 ? 19.308 13.302 -10.409 1.00 70.75 161 PHE A N 1
ATOM 1326 C CA . PHE A 1 161 ? 20.531 13.782 -9.801 1.00 70.75 161 PHE A CA 1
ATOM 1327 C C . PHE A 1 161 ? 20.154 14.602 -8.562 1.00 70.75 161 PHE A C 1
ATOM 1329 O O . PHE A 1 161 ? 19.291 15.473 -8.655 1.00 70.75 161 PHE A O 1
ATOM 1336 N N . ASP A 1 162 ? 20.778 14.315 -7.420 1.00 65.31 162 ASP A N 1
ATOM 1337 C CA . ASP A 1 162 ? 20.576 15.090 -6.195 1.00 65.31 162 ASP A CA 1
ATOM 1338 C C . ASP A 1 162 ? 21.147 16.512 -6.390 1.00 65.31 162 ASP A C 1
ATOM 1340 O O . ASP A 1 162 ? 22.364 16.658 -6.555 1.00 65.31 162 ASP A O 1
ATOM 1344 N N . PRO A 1 163 ? 20.302 17.561 -6.407 1.00 59.88 163 PRO A N 1
ATOM 1345 C CA . PRO A 1 163 ? 20.730 18.925 -6.702 1.00 59.88 163 PRO A CA 1
ATOM 1346 C C . PRO A 1 163 ? 21.700 19.493 -5.658 1.00 59.88 163 PRO A C 1
ATOM 1348 O O . PRO A 1 163 ? 22.516 20.353 -6.005 1.00 59.88 163 PRO A O 1
ATOM 1351 N N . ASP A 1 164 ? 21.658 18.993 -4.421 1.00 60.00 164 ASP A N 1
ATOM 1352 C CA . ASP A 1 164 ? 22.521 19.430 -3.323 1.00 60.00 164 ASP A CA 1
ATOM 1353 C C . ASP A 1 164 ? 23.880 18.714 -3.333 1.00 60.00 164 ASP A C 1
ATOM 1355 O O . ASP A 1 164 ? 24.866 19.202 -2.767 1.00 60.00 164 ASP A O 1
ATOM 1359 N N . ILE A 1 165 ? 23.982 17.592 -4.049 1.00 57.84 165 ILE A N 1
ATOM 1360 C CA . ILE A 1 165 ? 25.211 16.812 -4.209 1.00 57.84 165 ILE A CA 1
ATOM 1361 C C . ILE A 1 165 ? 25.741 17.003 -5.625 1.00 57.84 165 ILE A C 1
ATOM 1363 O O . ILE A 1 165 ? 25.587 16.129 -6.468 1.00 57.84 165 ILE A O 1
ATOM 1367 N N . SER A 1 166 ? 26.424 18.127 -5.888 1.00 53.97 166 SER A N 1
ATOM 1368 C CA . SER A 1 166 ? 27.082 18.431 -7.178 1.00 53.97 166 SER A CA 1
ATOM 1369 C C . SER A 1 166 ? 27.699 17.177 -7.846 1.00 53.97 166 SER A C 1
ATOM 1371 O O . SER A 1 166 ? 28.380 16.413 -7.153 1.00 53.97 166 SER A O 1
ATOM 1373 N N . PRO A 1 167 ? 27.616 16.977 -9.185 1.00 53.38 167 PRO A N 1
ATOM 1374 C CA . PRO A 1 167 ? 28.237 15.821 -9.857 1.00 53.38 167 PRO A CA 1
ATOM 1375 C C . PRO A 1 167 ? 29.759 15.759 -9.618 1.00 53.38 167 PRO A C 1
ATOM 1377 O O . PRO A 1 167 ? 30.399 14.716 -9.755 1.00 53.38 167 PRO A O 1
ATOM 1380 N N . ILE A 1 168 ? 30.331 16.894 -9.205 1.00 50.34 168 ILE A N 1
ATOM 1381 C CA . ILE A 1 168 ? 31.714 17.084 -8.772 1.00 50.34 168 ILE A CA 1
ATOM 1382 C C . ILE A 1 168 ? 32.036 16.271 -7.500 1.00 50.34 168 ILE A C 1
ATOM 1384 O O . ILE A 1 168 ? 33.155 15.778 -7.365 1.00 50.34 168 ILE A O 1
ATOM 1388 N N . GLN A 1 169 ? 31.081 16.077 -6.586 1.00 54.81 169 GLN A N 1
ATOM 1389 C CA . GLN A 1 169 ? 31.257 15.293 -5.356 1.00 54.81 169 GLN A CA 1
ATOM 1390 C C . GLN A 1 169 ? 31.144 13.780 -5.596 1.00 54.81 169 GLN A C 1
ATOM 1392 O O . GLN A 1 169 ? 31.868 13.009 -4.968 1.00 54.81 169 GLN A O 1
ATOM 1397 N N . ALA A 1 170 ? 30.312 13.343 -6.550 1.00 58.97 170 ALA A N 1
ATOM 1398 C CA . ALA A 1 170 ? 30.192 11.928 -6.918 1.00 58.97 170 ALA A CA 1
ATOM 1399 C C . ALA A 1 170 ? 31.453 11.378 -7.622 1.00 58.97 170 ALA A C 1
ATOM 1401 O O . ALA A 1 170 ? 31.683 10.161 -7.620 1.00 58.97 170 ALA A O 1
ATOM 1402 N N . GLN A 1 171 ? 32.277 12.264 -8.198 1.00 66.69 171 GLN A N 1
ATOM 1403 C CA . GLN A 1 171 ? 33.573 11.993 -8.838 1.00 66.69 171 GLN A CA 1
ATOM 1404 C C . GLN A 1 171 ? 33.558 10.932 -9.955 1.00 66.69 171 GLN A C 1
ATOM 1406 O O . GLN A 1 171 ? 34.624 10.511 -10.390 1.00 66.69 171 GLN A O 1
ATOM 1411 N N . ILE A 1 172 ? 32.399 10.497 -10.466 1.00 76.75 172 ILE A N 1
ATOM 1412 C CA . ILE A 1 172 ? 32.338 9.595 -11.627 1.00 76.75 172 ILE A CA 1
ATOM 1413 C C . ILE A 1 172 ? 32.577 10.406 -12.899 1.00 76.75 172 ILE A C 1
ATOM 1415 O O . ILE A 1 172 ? 31.666 11.007 -13.453 1.00 76.75 172 ILE A O 1
ATOM 1419 N N . THR A 1 173 ? 33.827 10.435 -13.352 1.00 82.31 173 THR A N 1
ATOM 1420 C CA . THR A 1 173 ? 34.268 11.226 -14.514 1.00 82.31 173 THR A CA 1
ATOM 1421 C C . THR A 1 173 ? 34.568 10.383 -15.752 1.00 82.31 173 THR A C 1
ATOM 1423 O O . THR A 1 173 ? 34.925 10.922 -16.796 1.00 82.31 173 THR A O 1
ATOM 1426 N N . SER A 1 174 ? 34.462 9.056 -15.648 1.00 87.31 174 SER A N 1
ATOM 1427 C CA . SER A 1 174 ? 34.734 8.133 -16.749 1.00 87.31 174 SER A CA 1
ATOM 1428 C C . SER A 1 174 ? 33.964 6.824 -16.600 1.00 87.31 174 SER A C 1
ATOM 1430 O O . SER A 1 174 ? 33.639 6.398 -15.490 1.00 87.31 174 SER A O 1
ATOM 1432 N N . GLU A 1 175 ? 33.749 6.150 -17.728 1.00 90.19 175 GLU A N 1
ATOM 1433 C CA . GLU A 1 175 ? 33.159 4.807 -17.795 1.00 90.19 175 GLU A CA 1
ATOM 1434 C C . GLU A 1 175 ? 33.955 3.793 -16.958 1.00 90.19 175 GLU A C 1
ATOM 1436 O O . GLU A 1 175 ? 33.383 2.999 -16.213 1.00 90.19 175 GLU A O 1
ATOM 1441 N N . ALA A 1 176 ? 35.290 3.862 -17.019 1.00 91.44 176 ALA A N 1
ATOM 1442 C CA . ALA A 1 176 ? 36.173 2.987 -16.252 1.00 91.44 176 ALA A CA 1
ATOM 1443 C C . ALA A 1 176 ? 35.973 3.146 -14.738 1.00 91.44 176 ALA A C 1
ATOM 1445 O O . ALA A 1 176 ? 35.925 2.153 -14.013 1.00 91.44 176 ALA A O 1
ATOM 1446 N N . LEU A 1 177 ? 35.818 4.382 -14.256 1.00 87.75 177 LEU A N 1
ATOM 1447 C CA . LEU A 1 177 ? 35.588 4.648 -12.838 1.00 87.75 177 LEU A CA 1
ATOM 1448 C C . LEU A 1 177 ? 34.185 4.211 -12.388 1.00 87.75 177 LEU A C 1
ATOM 1450 O O . LEU A 1 177 ? 34.037 3.683 -11.285 1.00 87.75 177 LEU A O 1
ATOM 1454 N N . ALA A 1 178 ? 33.169 4.369 -13.242 1.00 88.06 178 ALA A N 1
ATOM 1455 C CA . ALA A 1 178 ? 31.829 3.838 -12.984 1.00 88.06 178 ALA A CA 1
ATOM 1456 C C . ALA A 1 178 ? 31.858 2.307 -12.825 1.00 88.06 178 ALA A C 1
ATOM 1458 O O . ALA A 1 178 ? 31.334 1.767 -11.848 1.00 88.06 178 ALA A O 1
ATOM 1459 N N . LEU A 1 179 ? 32.554 1.609 -13.731 1.00 89.62 179 LEU A N 1
ATOM 1460 C CA . LEU A 1 179 ? 32.738 0.159 -13.659 1.00 89.62 179 LEU A CA 1
ATOM 1461 C C . LEU A 1 179 ? 33.506 -0.263 -12.398 1.00 89.62 179 LEU A C 1
ATOM 1463 O O . LEU A 1 179 ? 33.102 -1.208 -11.724 1.00 89.62 179 LEU A O 1
ATOM 1467 N N . GLN A 1 180 ? 34.577 0.449 -12.040 1.00 89.56 180 GLN A N 1
ATOM 1468 C CA . GLN A 1 180 ? 35.326 0.184 -10.808 1.00 89.56 180 GLN A CA 1
ATOM 1469 C C . GLN A 1 180 ? 34.449 0.323 -9.561 1.00 89.56 180 GLN A C 1
ATOM 1471 O O . GLN A 1 180 ? 34.514 -0.537 -8.684 1.00 89.56 180 GLN A O 1
ATOM 1476 N N . LYS A 1 181 ? 33.590 1.351 -9.482 1.00 86.06 181 LYS A N 1
ATOM 1477 C CA . LYS A 1 181 ? 32.649 1.490 -8.359 1.00 86.06 181 LYS A CA 1
ATOM 1478 C C . LYS A 1 181 ? 31.663 0.327 -8.288 1.00 86.06 181 LYS A C 1
ATOM 1480 O O . LYS A 1 181 ? 31.421 -0.177 -7.195 1.00 86.06 181 LYS A O 1
ATOM 1485 N N . LEU A 1 182 ? 31.128 -0.123 -9.424 1.00 87.75 182 LEU A N 1
ATOM 1486 C CA . LEU A 1 182 ? 30.241 -1.287 -9.468 1.00 87.75 182 LEU A CA 1
ATOM 1487 C C . LEU A 1 182 ? 30.940 -2.555 -8.955 1.00 87.75 182 LEU A C 1
ATOM 1489 O O . LEU A 1 182 ? 30.368 -3.286 -8.147 1.00 87.75 182 LEU A O 1
ATOM 1493 N N . VAL A 1 183 ? 32.173 -2.811 -9.402 1.00 88.50 183 VAL A N 1
ATOM 1494 C CA . VAL A 1 183 ? 32.973 -3.962 -8.950 1.00 88.50 183 VAL A CA 1
ATOM 1495 C C . VAL A 1 183 ? 33.249 -3.869 -7.451 1.00 88.50 183 VAL A C 1
ATOM 1497 O O . VAL A 1 183 ? 32.942 -4.809 -6.726 1.00 88.50 183 VAL A O 1
ATOM 1500 N N . ALA A 1 184 ? 33.709 -2.714 -6.964 1.00 86.81 184 ALA A N 1
ATOM 1501 C CA . ALA A 1 184 ? 33.956 -2.501 -5.541 1.00 86.81 184 ALA A CA 1
ATOM 1502 C C . ALA A 1 184 ? 32.688 -2.709 -4.695 1.00 86.81 184 ALA A C 1
ATOM 1504 O O . ALA A 1 184 ? 32.750 -3.318 -3.630 1.00 86.81 184 ALA A O 1
ATOM 1505 N N . LYS A 1 185 ? 31.518 -2.261 -5.173 1.00 85.25 185 LYS A N 1
ATOM 1506 C CA . LYS A 1 185 ? 30.234 -2.509 -4.500 1.00 85.25 185 LYS A CA 1
ATOM 1507 C C . LYS A 1 185 ? 29.847 -3.984 -4.479 1.00 85.25 185 LYS A C 1
ATOM 1509 O O . LYS A 1 185 ? 29.323 -4.442 -3.469 1.00 85.25 185 LYS A O 1
ATOM 1514 N N . LYS A 1 186 ? 30.129 -4.736 -5.547 1.00 82.25 186 LYS A N 1
ATOM 1515 C CA . LYS A 1 186 ? 29.943 -6.195 -5.564 1.00 82.25 186 LYS A CA 1
ATOM 1516 C C . LYS A 1 186 ? 30.866 -6.902 -4.569 1.00 82.25 186 LYS A C 1
ATOM 1518 O O . LYS A 1 186 ? 30.417 -7.823 -3.900 1.00 82.25 186 LYS A O 1
ATOM 1523 N N . GLU A 1 187 ? 32.119 -6.469 -4.454 1.00 84.06 187 GLU A N 1
ATOM 1524 C CA . GLU A 1 187 ? 33.125 -7.072 -3.563 1.00 84.06 187 GLU A CA 1
ATOM 1525 C C . GLU A 1 187 ? 32.911 -6.739 -2.080 1.00 84.06 187 GLU A C 1
ATOM 1527 O O . GLU A 1 187 ? 33.210 -7.556 -1.216 1.00 84.06 187 GLU A O 1
ATOM 1532 N N . GLN A 1 188 ? 32.369 -5.558 -1.767 1.00 79.12 188 GLN A N 1
ATOM 1533 C CA . GLN A 1 188 ? 32.028 -5.148 -0.395 1.00 79.12 188 GLN A CA 1
ATOM 1534 C C . GLN A 1 188 ? 30.792 -5.861 0.168 1.00 79.12 188 GLN A C 1
ATOM 1536 O O . GLN A 1 188 ? 30.446 -5.668 1.336 1.00 79.12 188 GLN A O 1
ATOM 1541 N N . ARG A 1 189 ? 30.101 -6.656 -0.650 1.00 71.75 189 ARG A N 1
ATOM 1542 C CA . ARG A 1 189 ? 28.873 -7.332 -0.258 1.00 71.75 189 ARG A CA 1
ATOM 1543 C C . ARG A 1 189 ? 29.183 -8.492 0.692 1.00 71.75 189 ARG A C 1
ATOM 1545 O O . ARG A 1 189 ? 29.973 -9.375 0.374 1.00 71.75 189 ARG A O 1
ATOM 1552 N N . THR A 1 190 ? 28.508 -8.515 1.837 1.00 63.31 190 THR A N 1
ATOM 1553 C CA . THR A 1 190 ? 28.396 -9.706 2.688 1.00 63.31 190 THR A CA 1
ATOM 1554 C C . THR A 1 190 ? 27.095 -10.440 2.360 1.00 63.31 190 THR A C 1
ATOM 1556 O O . THR A 1 190 ? 26.106 -9.804 1.987 1.00 63.31 190 THR A O 1
ATOM 1559 N N . ASP A 1 191 ? 27.055 -11.763 2.547 1.00 60.97 191 ASP A N 1
ATOM 1560 C CA . ASP A 1 191 ? 25.865 -12.609 2.296 1.00 60.97 191 ASP A CA 1
ATOM 1561 C C . ASP A 1 191 ? 24.618 -12.197 3.111 1.00 60.97 191 ASP A C 1
ATOM 1563 O O . ASP A 1 191 ? 23.519 -12.694 2.888 1.00 60.97 191 ASP A O 1
ATOM 1567 N N . THR A 1 192 ? 24.781 -11.274 4.059 1.00 57.78 192 THR A N 1
ATOM 1568 C CA . THR A 1 192 ? 23.758 -10.791 4.989 1.00 57.78 192 THR A CA 1
ATOM 1569 C C . THR A 1 192 ? 23.064 -9.490 4.570 1.00 57.78 192 THR A C 1
ATOM 1571 O O . THR A 1 192 ? 22.118 -9.090 5.246 1.00 57.78 192 THR A O 1
ATOM 1574 N N . GLN A 1 193 ? 23.500 -8.802 3.505 1.00 54.94 193 GLN A N 1
ATOM 1575 C CA . GLN A 1 193 ? 22.860 -7.549 3.069 1.00 54.94 193 GLN A CA 1
ATOM 1576 C C . GLN A 1 193 ? 21.708 -7.807 2.078 1.00 54.94 193 GLN A C 1
ATOM 1578 O O . GLN A 1 193 ? 21.918 -8.509 1.078 1.00 54.94 193 GLN A O 1
ATOM 1583 N N . PRO A 1 194 ? 20.503 -7.247 2.313 1.00 51.47 194 PRO A N 1
ATOM 1584 C CA . PRO A 1 194 ? 19.357 -7.488 1.453 1.00 51.47 194 PRO A CA 1
ATOM 1585 C C . PRO A 1 194 ? 19.435 -6.641 0.175 1.00 51.47 194 PRO A C 1
ATOM 1587 O O . PRO A 1 194 ? 19.613 -5.432 0.242 1.00 51.47 194 PRO A O 1
ATOM 1590 N N . ASN A 1 195 ? 19.223 -7.307 -0.965 1.00 67.75 195 ASN A N 1
ATOM 1591 C CA . ASN A 1 195 ? 18.704 -6.778 -2.235 1.00 67.75 195 ASN A CA 1
ATOM 1592 C C . ASN A 1 195 ? 19.416 -5.583 -2.905 1.00 67.75 195 ASN A C 1
ATOM 1594 O O . ASN A 1 195 ? 20.501 -5.154 -2.522 1.00 67.75 195 ASN A O 1
ATOM 1598 N N . ASN A 1 196 ? 18.854 -5.173 -4.048 1.00 72.62 196 ASN A N 1
ATOM 1599 C CA . ASN A 1 196 ? 19.252 -3.984 -4.799 1.00 72.62 196 ASN A CA 1
ATOM 1600 C C . ASN A 1 196 ? 19.298 -2.777 -3.848 1.00 72.62 196 ASN A C 1
ATOM 1602 O O . ASN A 1 196 ? 18.442 -2.654 -2.975 1.00 72.62 196 ASN A O 1
ATOM 1606 N N . LEU A 1 197 ? 20.306 -1.920 -3.991 1.00 75.31 197 LEU A N 1
ATOM 1607 C CA . LEU A 1 197 ? 20.608 -0.872 -3.016 1.00 75.31 197 LEU A CA 1
ATOM 1608 C C . LEU A 1 197 ? 20.786 0.477 -3.700 1.00 75.31 197 LEU A C 1
ATOM 1610 O O . LEU A 1 197 ? 21.491 0.571 -4.703 1.00 75.31 197 LEU A O 1
ATOM 1614 N N . GLY A 1 198 ? 20.163 1.498 -3.124 1.00 73.38 198 GLY A N 1
ATOM 1615 C CA . GLY A 1 198 ? 20.280 2.889 -3.540 1.00 73.38 198 GLY A CA 1
ATOM 1616 C C . GLY A 1 198 ? 20.997 3.729 -2.492 1.00 73.38 198 GLY A C 1
ATOM 1617 O O . GLY A 1 198 ? 21.082 3.362 -1.317 1.00 73.38 198 GLY A O 1
ATOM 1618 N N . GLY A 1 199 ? 21.547 4.858 -2.919 1.00 71.94 199 GLY A N 1
ATOM 1619 C CA . GLY A 1 199 ? 22.142 5.845 -2.028 1.00 71.94 199 GLY A CA 1
ATOM 1620 C C . GLY A 1 199 ? 23.006 6.846 -2.779 1.00 71.94 199 GLY A C 1
ATOM 1621 O O . GLY A 1 199 ? 23.031 6.879 -4.005 1.00 71.94 199 GLY A O 1
ATOM 1622 N N . TRP A 1 200 ? 23.800 7.624 -2.044 1.00 67.06 200 TRP A N 1
ATOM 1623 C CA . TRP A 1 200 ? 24.606 8.714 -2.620 1.00 67.06 200 TRP A CA 1
ATOM 1624 C C . TRP A 1 200 ? 25.626 8.266 -3.679 1.00 67.06 200 TRP A C 1
ATOM 1626 O O . TRP A 1 200 ? 26.142 9.074 -4.444 1.00 67.06 200 TRP A O 1
ATOM 1636 N N . ALA A 1 201 ? 25.970 6.976 -3.710 1.00 71.38 201 ALA A N 1
ATOM 1637 C CA . ALA A 1 201 ? 26.888 6.412 -4.696 1.00 71.38 201 ALA A CA 1
ATOM 1638 C C . ALA A 1 201 ? 26.199 5.985 -6.009 1.00 71.38 201 ALA A C 1
ATOM 1640 O O . ALA A 1 201 ? 26.907 5.554 -6.922 1.00 71.38 201 ALA A O 1
ATOM 1641 N N . GLY A 1 202 ? 24.869 6.092 -6.085 1.00 76.38 202 GLY A N 1
ATOM 1642 C CA . GLY A 1 202 ? 24.010 5.609 -7.164 1.00 76.38 202 GLY A CA 1
ATOM 1643 C C . GLY A 1 202 ? 23.135 4.423 -6.746 1.00 76.38 202 GLY A C 1
ATOM 1644 O O . GLY A 1 202 ? 23.249 3.914 -5.626 1.00 76.38 202 GLY A O 1
ATOM 1645 N N . ASP A 1 203 ? 22.303 3.971 -7.682 1.00 80.62 203 ASP A N 1
ATOM 1646 C CA . ASP A 1 203 ? 21.453 2.788 -7.542 1.00 80.62 203 ASP A CA 1
ATOM 1647 C C . ASP A 1 203 ? 22.102 1.552 -8.170 1.00 80.62 203 ASP A C 1
ATOM 1649 O O . ASP A 1 203 ? 22.563 1.558 -9.315 1.00 80.62 203 ASP A O 1
ATOM 1653 N N . PHE A 1 204 ? 22.148 0.465 -7.404 1.00 84.44 204 PHE A N 1
ATOM 1654 C CA . PHE A 1 204 ? 22.845 -0.764 -7.755 1.00 84.44 204 PHE A CA 1
ATOM 1655 C C . PHE A 1 204 ? 21.892 -1.960 -7.721 1.00 84.44 204 PHE A C 1
ATOM 1657 O O . PHE A 1 204 ? 21.509 -2.463 -6.663 1.00 84.44 204 PHE A O 1
ATOM 1664 N N . PHE A 1 205 ? 21.585 -2.481 -8.908 1.00 85.94 205 PHE A N 1
ATOM 1665 C CA . PHE A 1 205 ? 20.717 -3.642 -9.110 1.00 85.94 205 PHE A CA 1
ATOM 1666 C C . PHE A 1 205 ? 21.547 -4.932 -9.194 1.00 85.94 205 PHE A C 1
ATOM 1668 O O . PHE A 1 205 ? 21.834 -5.446 -10.276 1.00 85.94 205 PHE A O 1
ATOM 1675 N N . LEU A 1 206 ? 22.050 -5.398 -8.047 1.00 83.62 206 LEU A N 1
ATOM 1676 C CA . LEU A 1 206 ? 23.047 -6.478 -7.982 1.00 83.62 206 LEU A CA 1
ATOM 1677 C C . LEU A 1 206 ? 22.453 -7.876 -7.817 1.00 83.62 206 LEU A C 1
ATOM 1679 O O . LEU A 1 206 ? 23.079 -8.842 -8.250 1.00 83.62 206 LEU A O 1
ATOM 1683 N N . THR A 1 207 ? 21.309 -7.995 -7.144 1.00 79.75 207 THR A N 1
ATOM 1684 C CA . THR A 1 207 ? 20.662 -9.293 -6.888 1.00 79.75 207 THR A CA 1
ATOM 1685 C C . THR A 1 207 ? 19.743 -9.656 -8.041 1.00 79.75 207 THR A C 1
ATOM 1687 O 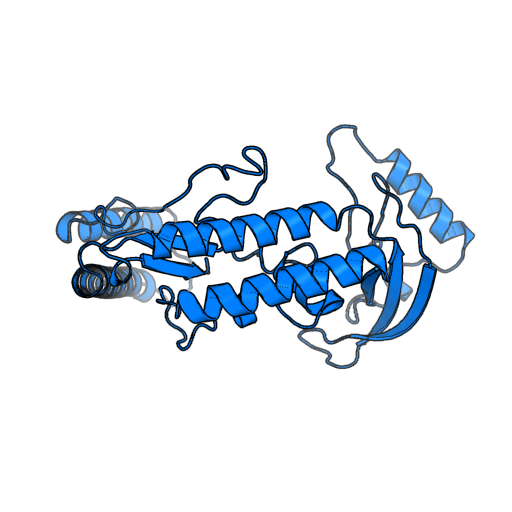O . THR A 1 207 ? 19.798 -10.770 -8.551 1.00 79.75 207 THR A O 1
ATOM 1690 N N . GLU A 1 208 ? 18.967 -8.679 -8.499 1.00 81.31 208 GLU A N 1
ATOM 1691 C CA . GLU A 1 208 ? 18.104 -8.809 -9.664 1.00 81.31 208 GLU A CA 1
ATOM 1692 C C . GLU A 1 208 ? 18.444 -7.678 -10.634 1.00 81.31 208 GLU A C 1
ATOM 1694 O O . GLU A 1 208 ? 17.914 -6.572 -10.496 1.00 81.31 208 GLU A O 1
ATOM 1699 N N . PRO A 1 209 ? 19.386 -7.914 -11.567 1.00 86.06 209 PRO A N 1
ATOM 1700 C CA . PRO A 1 209 ? 19.765 -6.918 -12.556 1.00 86.06 209 PRO A CA 1
ATOM 1701 C C . PRO A 1 209 ? 18.569 -6.488 -13.404 1.00 86.06 209 PRO A C 1
ATOM 1703 O O . PRO A 1 209 ? 17.805 -7.331 -13.884 1.00 86.06 209 PRO A O 1
ATOM 1706 N N . LEU A 1 210 ? 18.451 -5.178 -13.627 1.00 87.56 210 LEU A N 1
ATOM 1707 C CA . LEU A 1 210 ? 17.440 -4.630 -14.522 1.00 87.56 210 LEU A CA 1
ATOM 1708 C C . LEU A 1 210 ? 17.783 -4.945 -15.975 1.00 87.56 210 LEU A C 1
ATOM 1710 O O . LEU A 1 210 ? 18.886 -4.677 -16.454 1.00 87.56 210 LEU A O 1
ATOM 1714 N N . GLU A 1 211 ? 16.796 -5.457 -16.694 1.00 92.62 211 GLU A N 1
ATOM 1715 C CA . GLU A 1 211 ? 16.836 -5.545 -18.146 1.00 92.62 211 GLU A CA 1
ATOM 1716 C C . GLU A 1 211 ? 16.354 -4.211 -18.721 1.00 92.62 211 GLU A C 1
ATOM 1718 O O . GLU A 1 211 ? 15.160 -4.002 -18.933 1.00 92.62 211 GLU A O 1
ATOM 1723 N N . VAL A 1 212 ? 17.293 -3.273 -18.881 1.00 93.75 212 VAL A N 1
ATOM 1724 C CA . VAL A 1 212 ? 17.018 -1.918 -19.376 1.00 93.75 212 VAL A CA 1
ATOM 1725 C C . VAL A 1 212 ? 16.692 -1.959 -20.868 1.00 93.75 212 VAL A C 1
ATOM 1727 O O . VAL A 1 212 ? 17.484 -2.444 -21.675 1.00 93.75 212 VAL A O 1
ATOM 1730 N N . LEU A 1 213 ? 15.534 -1.408 -21.225 1.00 95.31 213 LEU A N 1
ATOM 1731 C CA . LEU A 1 213 ? 15.009 -1.338 -22.589 1.00 95.31 213 LEU A CA 1
ATOM 1732 C C . LEU A 1 213 ? 15.193 0.051 -23.202 1.00 95.31 213 LEU A C 1
ATOM 1734 O O . LEU A 1 213 ? 15.479 0.169 -24.392 1.00 95.31 213 LEU A O 1
ATOM 1738 N N . ALA A 1 214 ? 15.031 1.103 -22.397 1.00 96.06 214 ALA A N 1
ATOM 1739 C CA . ALA A 1 214 ? 15.211 2.479 -22.836 1.00 96.06 214 ALA A CA 1
ATOM 1740 C C . ALA A 1 214 ? 15.693 3.379 -21.695 1.00 96.06 214 ALA A C 1
ATOM 1742 O O . ALA A 1 214 ? 15.431 3.126 -20.521 1.00 96.06 214 ALA A O 1
ATOM 1743 N N . ILE A 1 215 ? 16.379 4.455 -22.077 1.00 95.69 215 ILE A N 1
ATOM 1744 C CA . ILE A 1 215 ? 16.796 5.549 -21.200 1.00 95.69 215 ILE A CA 1
ATOM 1745 C C . ILE A 1 215 ? 16.279 6.829 -21.850 1.00 95.69 215 ILE A C 1
ATOM 1747 O O . ILE A 1 215 ? 16.687 7.158 -22.965 1.00 95.69 215 ILE A O 1
ATOM 1751 N N . ILE A 1 216 ? 15.351 7.519 -21.190 1.00 94.81 216 ILE A N 1
ATOM 1752 C CA . ILE A 1 216 ? 14.633 8.667 -21.756 1.00 94.81 216 ILE A CA 1
ATOM 1753 C C . ILE A 1 216 ? 14.930 9.904 -20.898 1.00 94.81 216 ILE A C 1
ATOM 1755 O O . ILE A 1 216 ? 14.655 9.876 -19.700 1.00 94.81 216 ILE A O 1
ATOM 1759 N N . PRO A 1 217 ? 15.493 10.988 -21.461 1.00 93.06 217 PRO A N 1
ATOM 1760 C CA . PRO A 1 217 ? 15.702 12.219 -20.706 1.00 93.06 217 PRO A CA 1
ATOM 1761 C C . PRO A 1 217 ? 14.359 12.878 -20.371 1.00 93.06 217 PRO A C 1
ATOM 1763 O O . PRO A 1 217 ? 13.458 12.920 -21.211 1.00 93.06 217 PRO A O 1
ATOM 1766 N N . GLY A 1 218 ? 14.241 13.433 -19.170 1.00 90.88 218 GLY A N 1
ATOM 1767 C CA . GLY A 1 218 ? 13.053 14.157 -18.732 1.00 90.88 218 GLY A CA 1
ATOM 1768 C C . GLY A 1 218 ? 13.321 15.021 -17.506 1.00 90.88 218 GLY A C 1
ATOM 1769 O O . GLY A 1 218 ? 14.472 15.323 -17.185 1.00 90.88 218 GLY A O 1
ATOM 1770 N N . SER A 1 219 ? 12.247 15.418 -16.833 1.00 87.62 219 SER A N 1
ATOM 1771 C CA . SER A 1 219 ? 12.294 16.030 -15.509 1.00 87.62 219 SER A CA 1
ATOM 1772 C C . SER A 1 219 ? 11.453 15.220 -14.529 1.00 87.62 219 SER A C 1
ATOM 1774 O O . SER A 1 219 ? 10.482 14.569 -14.928 1.00 87.62 219 SER A O 1
ATOM 1776 N N . ALA A 1 220 ? 11.852 15.226 -13.261 1.00 82.62 220 ALA A N 1
ATOM 1777 C CA . ALA A 1 220 ? 11.089 14.671 -12.153 1.00 82.62 220 ALA A CA 1
ATOM 1778 C C . ALA A 1 220 ? 10.889 15.740 -11.078 1.00 82.62 220 ALA A C 1
ATOM 1780 O O . ALA A 1 220 ? 11.755 16.591 -10.860 1.00 82.62 220 ALA A O 1
ATOM 1781 N N . GLU A 1 221 ? 9.750 15.661 -10.401 1.00 78.75 221 GLU A N 1
ATOM 1782 C CA . GLU A 1 221 ? 9.438 16.516 -9.266 1.00 78.75 221 GLU A CA 1
ATOM 1783 C C . GLU A 1 221 ? 10.181 16.011 -8.022 1.00 78.75 221 GLU A C 1
ATOM 1785 O O . GLU A 1 221 ? 10.154 14.822 -7.700 1.00 78.75 221 GLU A O 1
ATOM 1790 N N . CYS A 1 222 ? 10.865 16.915 -7.325 1.00 69.44 222 CYS A N 1
ATOM 1791 C CA . CYS A 1 222 ? 11.446 16.683 -6.007 1.00 69.44 222 CYS A CA 1
ATOM 1792 C C . CYS A 1 222 ? 11.030 17.831 -5.085 1.00 69.44 222 CYS A C 1
ATOM 1794 O O . CYS A 1 222 ? 10.819 18.944 -5.565 1.00 69.44 222 CYS A O 1
ATOM 1796 N N . LEU A 1 223 ? 10.930 17.556 -3.779 1.00 64.00 223 LEU A N 1
ATOM 1797 C CA . LEU A 1 223 ? 10.380 18.448 -2.744 1.00 64.00 223 LEU A CA 1
ATOM 1798 C C . LEU A 1 223 ? 10.796 19.924 -2.892 1.00 64.00 223 LEU A C 1
ATOM 1800 O O . LEU A 1 223 ? 9.947 20.802 -2.767 1.00 64.00 223 LEU A O 1
ATOM 1804 N N . ASP A 1 224 ? 12.064 20.189 -3.220 1.00 67.69 224 ASP A N 1
ATOM 1805 C CA . ASP A 1 224 ? 12.618 21.546 -3.338 1.00 67.69 224 ASP A CA 1
ATOM 1806 C C . ASP A 1 224 ? 12.897 21.993 -4.787 1.00 67.69 224 ASP A C 1
ATOM 1808 O O . ASP A 1 224 ? 13.442 23.074 -5.027 1.00 67.69 224 ASP A O 1
ATOM 1812 N N . SER A 1 225 ? 12.579 21.171 -5.790 1.00 68.69 225 SER A N 1
ATOM 1813 C CA . SER A 1 225 ? 12.858 21.453 -7.203 1.00 68.69 225 SER A CA 1
ATOM 1814 C C . SER A 1 225 ? 11.901 20.685 -8.128 1.00 68.69 225 SER A C 1
ATOM 1816 O O . SER A 1 225 ? 12.134 19.509 -8.411 1.00 68.69 225 SER A O 1
ATOM 1818 N N . PRO A 1 226 ? 10.848 21.341 -8.652 1.00 70.62 226 PRO A N 1
ATOM 1819 C CA . PRO A 1 226 ? 9.818 20.675 -9.454 1.00 70.62 226 PRO A CA 1
ATOM 1820 C C . PRO A 1 226 ? 10.276 20.241 -10.857 1.00 70.62 226 PRO A C 1
ATOM 1822 O O . PRO A 1 226 ? 9.573 19.489 -11.520 1.00 70.62 226 PRO A O 1
ATOM 1825 N N . ASP A 1 227 ? 11.466 20.664 -11.294 1.00 81.38 227 ASP A N 1
ATOM 1826 C CA . ASP A 1 227 ? 12.006 20.390 -12.630 1.00 81.38 227 ASP A CA 1
ATOM 1827 C C . ASP A 1 227 ? 13.442 19.844 -12.574 1.00 81.38 227 ASP A C 1
ATOM 1829 O O . ASP A 1 227 ? 14.333 20.325 -13.282 1.00 81.38 227 ASP A O 1
ATOM 1833 N N . LEU A 1 228 ? 13.715 18.850 -11.721 1.00 82.31 228 LEU A N 1
ATOM 1834 C CA . LEU A 1 228 ? 15.042 18.232 -11.705 1.00 82.31 228 LEU A CA 1
ATOM 1835 C C . LEU A 1 228 ? 15.254 17.394 -12.965 1.00 82.31 228 LEU A C 1
ATOM 1837 O O . LEU A 1 228 ? 14.489 16.453 -13.194 1.00 82.31 228 LEU A O 1
ATOM 1841 N N . PRO A 1 229 ? 16.303 17.668 -13.765 1.00 85.88 229 PRO A N 1
ATOM 1842 C CA . PRO A 1 229 ? 16.652 16.813 -14.887 1.00 85.88 229 PRO A CA 1
ATOM 1843 C C . PRO A 1 229 ? 16.891 15.380 -14.413 1.00 85.88 229 PRO A C 1
ATOM 1845 O O . PRO A 1 229 ? 17.636 15.138 -13.460 1.00 85.88 229 PRO A O 1
ATOM 1848 N N . CYS A 1 230 ? 16.276 14.427 -15.100 1.00 87.00 230 CYS A N 1
ATOM 1849 C CA . CYS A 1 230 ? 16.387 13.014 -14.782 1.00 87.00 230 CYS A CA 1
ATOM 1850 C C . CYS A 1 230 ? 16.490 12.170 -16.054 1.00 87.00 230 CYS A C 1
ATOM 1852 O O . CYS A 1 230 ? 16.227 12.627 -17.173 1.00 87.00 230 CYS A O 1
ATOM 1854 N N . PHE A 1 231 ? 16.869 10.912 -15.869 1.00 90.69 231 PHE A N 1
ATOM 1855 C CA . PHE A 1 231 ? 16.710 9.884 -16.884 1.00 90.69 231 PHE A CA 1
ATOM 1856 C C . PHE A 1 231 ? 15.679 8.869 -16.413 1.00 90.69 231 PHE A C 1
ATOM 1858 O O . PHE A 1 231 ? 15.883 8.188 -15.414 1.00 90.69 231 PHE A O 1
ATOM 1865 N N . TYR A 1 232 ? 14.593 8.724 -17.159 1.00 91.69 232 TYR A N 1
ATOM 1866 C CA . TYR A 1 232 ? 13.650 7.635 -16.967 1.00 91.69 232 TYR A CA 1
ATOM 1867 C C . TYR A 1 232 ? 14.241 6.351 -17.541 1.00 91.69 232 TYR A C 1
ATOM 1869 O O . TYR A 1 232 ? 14.499 6.251 -18.744 1.00 91.69 232 TYR A O 1
ATOM 1877 N N . ILE A 1 233 ? 14.460 5.371 -16.672 1.00 93.06 233 ILE A N 1
ATOM 1878 C CA . ILE A 1 233 ? 14.923 4.039 -17.045 1.00 93.06 233 ILE A CA 1
ATOM 1879 C C . ILE A 1 233 ? 13.702 3.154 -17.216 1.00 93.06 233 ILE A C 1
ATOM 1881 O O . ILE A 1 233 ? 13.011 2.850 -16.247 1.00 93.06 233 ILE A O 1
ATOM 1885 N N . VAL A 1 234 ? 13.451 2.737 -18.453 1.00 94.12 234 VAL A N 1
ATOM 1886 C CA . VAL A 1 234 ? 12.409 1.765 -18.781 1.00 94.12 234 VAL A CA 1
ATOM 1887 C C . VAL A 1 234 ? 13.039 0.385 -18.776 1.00 94.12 234 VAL A C 1
ATOM 1889 O O . VAL A 1 234 ? 14.038 0.154 -19.463 1.00 94.12 234 VAL A O 1
ATOM 1892 N N . PHE A 1 235 ? 12.463 -0.539 -18.020 1.00 93.94 235 PHE A N 1
ATOM 1893 C CA . PHE A 1 235 ? 12.996 -1.887 -17.847 1.00 93.94 235 PHE A CA 1
ATOM 1894 C C . PHE A 1 235 ? 11.898 -2.943 -17.935 1.00 93.94 235 PHE A C 1
ATOM 1896 O O . PHE A 1 235 ? 10.724 -2.655 -17.711 1.00 93.94 235 PHE A O 1
ATOM 1903 N N . HIS A 1 236 ? 12.274 -4.183 -18.246 1.00 93.56 236 HIS A N 1
ATOM 1904 C CA . HIS A 1 236 ? 11.345 -5.309 -18.190 1.00 93.56 236 HIS A CA 1
ATOM 1905 C C . HIS A 1 236 ? 11.049 -5.693 -16.733 1.00 93.56 236 HIS A C 1
ATOM 1907 O O . HIS A 1 236 ? 11.954 -6.084 -15.989 1.00 93.56 236 HIS A O 1
ATOM 1913 N N . HIS A 1 237 ? 9.787 -5.582 -16.317 1.00 91.31 237 HIS A N 1
ATOM 1914 C CA . HIS A 1 237 ? 9.381 -5.794 -14.932 1.00 91.31 237 HIS A CA 1
ATOM 1915 C C . HIS A 1 237 ? 8.929 -7.243 -14.709 1.00 91.31 237 HIS A C 1
ATOM 1917 O O . HIS A 1 237 ? 7.819 -7.630 -15.061 1.00 91.31 237 HIS A O 1
ATOM 1923 N N . LYS A 1 238 ? 9.782 -8.046 -14.067 1.00 88.00 238 LYS A N 1
ATOM 1924 C CA . LYS A 1 238 ? 9.588 -9.505 -13.937 1.00 88.00 238 LYS A CA 1
ATOM 1925 C C . LYS A 1 238 ? 8.567 -9.933 -12.882 1.00 88.00 238 LYS A C 1
ATOM 1927 O O . LYS A 1 238 ? 8.096 -11.060 -12.930 1.00 88.00 238 LYS A O 1
ATOM 1932 N N . HIS A 1 239 ? 8.221 -9.043 -11.954 1.00 89.88 239 HIS A N 1
ATOM 1933 C CA . HIS A 1 239 ? 7.412 -9.380 -10.775 1.00 89.88 239 HIS A CA 1
ATOM 1934 C C . HIS A 1 239 ? 6.032 -8.716 -10.765 1.00 89.88 239 HIS A C 1
ATOM 1936 O O . HIS A 1 239 ? 5.480 -8.470 -9.698 1.00 89.88 239 HIS A O 1
ATOM 1942 N N . LEU A 1 240 ? 5.473 -8.377 -11.934 1.00 93.81 240 LEU A N 1
ATOM 1943 C CA . LEU A 1 240 ? 4.151 -7.736 -11.987 1.00 93.81 240 LEU A CA 1
ATOM 1944 C C . LEU A 1 240 ? 3.029 -8.654 -11.471 1.00 93.81 240 LEU A C 1
ATOM 1946 O O . LEU A 1 240 ? 2.057 -8.161 -10.902 1.00 93.81 240 LEU A O 1
ATOM 1950 N N . ASP A 1 241 ? 3.204 -9.975 -11.570 1.00 95.44 241 ASP A N 1
ATOM 1951 C CA . ASP A 1 241 ? 2.252 -10.964 -11.049 1.00 95.44 241 ASP A CA 1
ATOM 1952 C C . ASP A 1 241 ? 2.028 -10.831 -9.536 1.00 95.44 241 ASP A C 1
ATOM 1954 O O . ASP A 1 241 ? 0.910 -11.027 -9.069 1.00 95.44 241 ASP A O 1
ATOM 1958 N N . PHE A 1 242 ? 3.050 -10.438 -8.766 1.00 94.94 242 PHE A N 1
ATOM 1959 C CA . PHE A 1 242 ? 2.905 -10.173 -7.329 1.00 94.94 242 PHE A CA 1
ATOM 1960 C C . PHE A 1 242 ? 1.876 -9.061 -7.071 1.00 94.94 242 PHE A C 1
ATOM 1962 O O . PHE A 1 242 ? 1.000 -9.181 -6.219 1.00 94.94 242 PHE A O 1
ATOM 1969 N N . TYR A 1 243 ? 1.922 -7.985 -7.856 1.00 95.50 243 TYR A N 1
ATOM 1970 C CA . TYR A 1 243 ? 0.980 -6.872 -7.719 1.00 95.50 243 TYR A CA 1
ATOM 1971 C C . TYR A 1 243 ? -0.420 -7.233 -8.217 1.00 95.50 243 TYR A C 1
ATOM 1973 O O . TYR A 1 243 ? -1.407 -6.787 -7.631 1.00 95.50 243 TYR A O 1
ATOM 1981 N N . LEU A 1 244 ? -0.519 -8.082 -9.245 1.00 97.44 244 LEU A N 1
ATOM 1982 C CA . LEU A 1 244 ? -1.801 -8.613 -9.707 1.00 97.44 244 LEU A CA 1
ATOM 1983 C C . LEU A 1 244 ? -2.464 -9.467 -8.617 1.00 97.44 244 LEU A C 1
ATOM 1985 O O . LEU A 1 244 ? -3.632 -9.251 -8.306 1.00 97.44 244 LEU A O 1
ATOM 1989 N N . GLN A 1 245 ? -1.705 -10.360 -7.974 1.00 97.94 245 GLN A N 1
ATOM 1990 C CA . GLN A 1 245 ? -2.179 -11.133 -6.821 1.00 97.94 245 GLN A CA 1
ATOM 1991 C C . GLN A 1 245 ? -2.615 -10.209 -5.679 1.00 97.94 245 GLN A C 1
ATOM 1993 O O . GLN A 1 245 ? -3.674 -10.413 -5.089 1.00 97.94 245 GLN A O 1
ATOM 1998 N N . GLY A 1 246 ? -1.847 -9.150 -5.403 1.00 96.94 246 GLY A N 1
ATOM 1999 C CA . GLY A 1 246 ? -2.226 -8.098 -4.460 1.00 96.94 246 GLY A CA 1
ATOM 2000 C C . GLY A 1 246 ? -3.596 -7.482 -4.765 1.00 96.94 246 GLY A C 1
ATOM 2001 O O . GLY A 1 246 ? -4.435 -7.402 -3.869 1.00 96.94 246 GLY A O 1
ATOM 2002 N N . LEU A 1 247 ? -3.864 -7.110 -6.022 1.00 97.50 247 LEU A N 1
ATOM 2003 C CA . LEU A 1 247 ? -5.171 -6.597 -6.458 1.00 97.50 247 LEU A CA 1
ATOM 2004 C C . LEU A 1 247 ? -6.302 -7.623 -6.305 1.00 97.50 247 LEU A C 1
ATOM 2006 O O . LEU A 1 247 ? -7.413 -7.273 -5.915 1.00 97.50 247 LEU A O 1
ATOM 2010 N N . GLU A 1 248 ? -6.041 -8.895 -6.578 1.00 98.44 248 GLU A N 1
ATOM 2011 C CA . GLU A 1 248 ? -7.042 -9.948 -6.394 1.00 98.44 248 GLU A CA 1
ATOM 2012 C C . GLU A 1 248 ? -7.384 -10.176 -4.914 1.00 98.44 248 GLU A C 1
ATOM 2014 O O . GLU A 1 248 ? -8.525 -10.513 -4.602 1.00 98.44 248 GLU A O 1
ATOM 2019 N N . ILE A 1 249 ? -6.436 -9.941 -4.000 1.00 98.56 249 ILE A N 1
ATOM 2020 C CA . ILE A 1 249 ? -6.667 -9.952 -2.545 1.00 98.56 249 ILE A CA 1
ATOM 2021 C C . ILE A 1 249 ? -7.450 -8.709 -2.103 1.00 98.56 249 ILE A C 1
ATOM 2023 O O . ILE A 1 249 ? -8.285 -8.785 -1.198 1.00 98.56 249 ILE A O 1
ATOM 2027 N N . VAL A 1 250 ? -7.220 -7.561 -2.746 1.00 98.06 250 VAL A N 1
ATOM 2028 C CA . VAL A 1 250 ? -8.039 -6.355 -2.549 1.00 98.06 250 VAL A CA 1
ATOM 2029 C C . VAL A 1 250 ? -9.491 -6.644 -2.936 1.00 98.06 250 VAL A C 1
ATOM 2031 O O . VAL A 1 250 ? -10.394 -6.361 -2.148 1.00 98.06 250 VAL A O 1
ATOM 2034 N N . LEU A 1 251 ? -9.723 -7.284 -4.087 1.00 98.62 251 LEU A N 1
ATOM 2035 C CA . LEU A 1 251 ? -11.058 -7.727 -4.498 1.00 98.62 251 LEU A CA 1
ATOM 2036 C C . LEU A 1 251 ? -11.666 -8.709 -3.488 1.00 98.62 251 LEU A C 1
ATOM 2038 O O . LEU A 1 251 ? -12.801 -8.515 -3.065 1.00 98.62 251 LEU A O 1
ATOM 2042 N N . GLU A 1 252 ? -10.903 -9.712 -3.053 1.00 98.62 252 GLU A N 1
ATOM 2043 C CA . GLU A 1 252 ? -11.340 -10.684 -2.044 1.00 98.62 252 GLU A CA 1
ATOM 2044 C C . GLU A 1 252 ? -11.712 -10.011 -0.712 1.00 98.62 252 GLU A C 1
ATOM 2046 O O . GLU A 1 252 ? -12.657 -10.422 -0.047 1.00 98.62 252 GLU A O 1
ATOM 2051 N N . THR A 1 253 ? -11.016 -8.935 -0.334 1.00 98.56 253 THR A N 1
ATOM 2052 C CA . THR A 1 253 ? -11.355 -8.133 0.851 1.00 98.56 253 THR A CA 1
ATOM 2053 C C . THR A 1 253 ? -12.685 -7.410 0.680 1.00 98.56 253 THR A C 1
ATOM 2055 O O . THR A 1 253 ? -13.502 -7.398 1.600 1.00 98.56 253 THR A O 1
ATOM 2058 N N . ILE A 1 254 ? -12.928 -6.830 -0.496 1.00 98.69 254 ILE A N 1
ATOM 2059 C CA . ILE A 1 254 ? -14.200 -6.172 -0.813 1.00 98.69 254 ILE A CA 1
ATOM 2060 C C . ILE A 1 254 ? -15.347 -7.191 -0.792 1.00 98.69 254 ILE A C 1
ATOM 2062 O O . ILE A 1 254 ? -16.396 -6.926 -0.207 1.00 98.69 254 ILE A O 1
ATOM 2066 N N . GLU A 1 255 ? -15.147 -8.367 -1.390 1.00 98.56 255 GLU A N 1
ATOM 2067 C CA . GLU A 1 255 ? -16.121 -9.464 -1.390 1.00 98.56 255 GLU A CA 1
ATOM 2068 C C . GLU A 1 255 ? -16.395 -9.969 0.029 1.00 98.56 255 GLU A C 1
ATOM 2070 O O . GLU A 1 255 ? -17.558 -10.060 0.421 1.00 98.56 255 GLU A O 1
ATOM 2075 N N . TYR A 1 256 ? -15.347 -10.174 0.834 1.00 98.50 256 TYR A N 1
ATOM 2076 C CA . TYR A 1 256 ? -15.468 -10.548 2.242 1.00 98.50 256 TYR A CA 1
ATOM 2077 C C . TYR A 1 256 ? -16.384 -9.592 3.009 1.00 98.50 256 TYR A C 1
ATOM 2079 O O . TYR A 1 256 ? -17.240 -10.058 3.758 1.00 98.50 256 TYR A O 1
ATOM 2087 N N . VAL A 1 257 ? -16.229 -8.275 2.821 1.00 98.50 257 VAL A N 1
ATOM 2088 C CA . VAL A 1 257 ? -17.066 -7.268 3.491 1.00 98.50 257 VAL A CA 1
ATOM 2089 C C . VAL A 1 257 ? -18.501 -7.293 2.966 1.00 98.50 257 VAL A C 1
ATOM 2091 O O . VAL A 1 257 ? -19.435 -7.260 3.763 1.00 98.50 257 VAL A O 1
ATOM 2094 N N . LEU A 1 258 ? -18.697 -7.387 1.647 1.00 98.50 258 LEU A N 1
ATOM 2095 C CA . LEU A 1 258 ? -20.027 -7.431 1.024 1.00 98.50 258 LEU A CA 1
ATOM 2096 C C . LEU A 1 258 ? -20.849 -8.668 1.421 1.00 98.50 258 LEU A C 1
ATOM 2098 O O . LEU A 1 258 ? -22.077 -8.630 1.345 1.00 98.50 258 LEU A O 1
ATOM 2102 N N . GLU A 1 259 ? -20.195 -9.753 1.834 1.00 98.06 259 GLU A N 1
ATOM 2103 C CA . GLU A 1 259 ? -20.843 -10.971 2.333 1.00 98.06 259 GLU A CA 1
ATOM 2104 C C . GLU A 1 259 ? -21.298 -10.869 3.798 1.00 98.06 259 GLU A C 1
ATOM 2106 O O . GLU A 1 259 ? -22.077 -11.708 4.262 1.00 98.06 259 GLU A O 1
ATOM 2111 N N . GLN A 1 260 ? -20.851 -9.850 4.538 1.00 97.81 260 GLN A N 1
ATOM 2112 C CA . GLN A 1 260 ? -21.232 -9.670 5.937 1.00 97.81 260 GLN A CA 1
ATOM 2113 C C . GLN A 1 260 ? -22.646 -9.084 6.054 1.00 97.81 260 GLN A C 1
ATOM 2115 O O . GLN A 1 260 ? -23.043 -8.234 5.258 1.00 97.81 260 GLN A O 1
ATOM 2120 N N . PRO A 1 261 ? -23.428 -9.480 7.073 1.00 96.06 261 PRO A N 1
ATOM 2121 C CA . PRO A 1 261 ? -24.752 -8.903 7.306 1.00 96.06 261 PRO A CA 1
ATOM 2122 C C . PRO A 1 261 ? -24.699 -7.443 7.798 1.00 96.06 261 PRO A C 1
ATOM 2124 O O . PRO A 1 261 ? -25.692 -6.729 7.685 1.00 96.06 261 PRO A O 1
ATOM 2127 N N . ASP A 1 262 ? -23.565 -7.012 8.352 1.00 96.12 262 ASP A N 1
ATOM 2128 C CA . ASP A 1 262 ? -23.304 -5.715 8.984 1.00 96.12 262 ASP A CA 1
ATOM 2129 C C . ASP A 1 262 ? -22.203 -4.929 8.244 1.00 96.12 262 ASP A C 1
ATOM 2131 O O . ASP A 1 262 ? -21.241 -4.447 8.838 1.00 96.12 262 ASP A O 1
ATOM 2135 N N . ILE A 1 263 ? -22.349 -4.807 6.918 1.00 96.56 263 ILE A N 1
ATOM 2136 C CA . ILE A 1 263 ? -21.422 -4.111 5.997 1.00 96.56 263 ILE A CA 1
ATOM 2137 C C . ILE A 1 263 ? -21.050 -2.703 6.492 1.00 96.56 263 ILE A C 1
ATOM 2139 O O . ILE A 1 263 ? -19.926 -2.236 6.310 1.00 96.56 263 ILE A O 1
ATOM 2143 N N . ASP A 1 264 ? -21.996 -2.012 7.123 1.00 95.94 264 ASP A N 1
ATOM 2144 C CA . ASP A 1 264 ? -21.866 -0.636 7.591 1.00 95.94 264 ASP A CA 1
ATOM 2145 C C . ASP A 1 264 ? -20.869 -0.458 8.743 1.00 95.94 264 ASP A C 1
ATOM 2147 O O . ASP A 1 264 ? -20.458 0.677 8.994 1.00 95.94 264 ASP A O 1
ATOM 2151 N N . LYS A 1 265 ? -20.451 -1.556 9.384 1.00 97.31 265 LYS A N 1
ATOM 2152 C CA . LYS A 1 265 ? -19.460 -1.594 10.466 1.00 97.31 265 LYS A CA 1
ATOM 2153 C C . LYS A 1 265 ? -18.009 -1.710 10.003 1.00 97.31 265 LYS A C 1
ATOM 2155 O O . LYS A 1 265 ? -17.114 -1.667 10.846 1.00 97.31 265 LYS A O 1
ATOM 2160 N N . TYR A 1 266 ? -17.763 -1.886 8.707 1.00 97.75 266 TYR A N 1
ATOM 2161 C CA . TYR A 1 266 ? -16.424 -2.100 8.159 1.00 97.75 266 TYR A CA 1
ATOM 2162 C C . TYR A 1 266 ? -15.849 -0.811 7.573 1.00 97.75 266 TYR A C 1
ATOM 2164 O O . TYR A 1 266 ? -16.467 -0.178 6.716 1.00 97.75 266 TYR A O 1
ATOM 2172 N N . TYR A 1 267 ? -14.655 -0.455 8.034 1.00 96.44 267 TYR A N 1
ATOM 2173 C CA . TYR A 1 267 ? -13.946 0.778 7.710 1.00 96.44 267 TYR A CA 1
ATOM 2174 C C . TYR A 1 267 ? -12.515 0.455 7.306 1.00 96.44 267 TYR A C 1
ATOM 2176 O O . TYR A 1 267 ? -11.937 -0.545 7.731 1.00 96.44 267 TYR A O 1
ATOM 2184 N N . LEU A 1 268 ? -11.955 1.313 6.475 1.00 94.69 268 LEU A N 1
ATOM 2185 C CA . LEU A 1 268 ? -10.576 1.270 6.043 1.00 94.69 268 LEU A CA 1
ATOM 2186 C C . LEU A 1 268 ? -9.773 2.349 6.762 1.00 94.69 268 LEU A C 1
ATOM 2188 O O . LEU A 1 268 ? -10.287 3.442 6.966 1.00 94.69 268 LEU A O 1
ATOM 2192 N N . ASP A 1 269 ? -8.534 2.023 7.112 1.00 91.88 269 ASP A N 1
ATOM 2193 C CA . ASP A 1 269 ? -7.602 2.908 7.814 1.00 91.88 269 ASP A CA 1
ATOM 2194 C C . ASP A 1 269 ? -6.234 2.902 7.148 1.00 91.88 269 ASP A C 1
ATOM 2196 O O . ASP A 1 269 ? -5.642 1.833 6.941 1.00 91.88 269 ASP A O 1
ATOM 2200 N N . TRP A 1 270 ? -5.773 4.079 6.732 1.00 88.25 270 TRP A N 1
ATOM 2201 C CA . TRP A 1 270 ? -4.471 4.245 6.098 1.00 88.25 270 TRP A CA 1
ATOM 2202 C C . TRP A 1 270 ? -3.482 4.609 7.194 1.00 88.25 270 TRP A C 1
ATOM 2204 O O . TRP A 1 270 ? -3.592 5.678 7.787 1.00 88.25 270 TRP A O 1
ATOM 2214 N N . SER A 1 271 ? -2.502 3.740 7.441 1.00 82.50 271 SER A N 1
ATOM 2215 C CA . SER A 1 271 ? -1.489 4.002 8.462 1.00 82.50 271 SER A CA 1
ATOM 2216 C C . SER A 1 271 ? -0.813 5.339 8.179 1.00 82.50 271 SER A C 1
ATOM 2218 O O . SER A 1 271 ? -0.357 5.523 7.050 1.00 82.50 271 SER A O 1
ATOM 2220 N N . SER A 1 272 ? -0.733 6.225 9.168 1.00 65.25 272 SER A N 1
ATOM 2221 C CA . SER A 1 272 ? -0.040 7.515 9.096 1.00 65.25 272 SER A CA 1
ATOM 2222 C C . SER A 1 272 ? 1.473 7.412 9.312 1.00 65.25 272 SER A C 1
ATOM 2224 O O . SER A 1 272 ? 1.946 6.440 9.946 1.00 65.25 272 SER A O 1
#

Sequence (272 aa):
MGLDVYLKRFDNYDISQQLRAEYERQMDRAWEQIANRGNNYQVSDQEEEIYSQQCRTIARTLGLDSNGEDPLVQFIRLPSHKYPDHNFKIGYFYSSNNDSGINRILSDAIGLDLYSIFNPLTEEEDFRPDWNKARDICLKAIADFTTHIERHPYGVVPLTFDPDISPIQAQITSEALALQKLVAKKEQRTDTQPNNLGGWAGDFFLTEPLEVLAIIPGSAECLDSPDLPCFYIVFHHKHLDFYLQGLEIVLETIEYVLEQPDIDKYYLDWSS

Foldseek 3Di:
DQWKKFKKFAPDPVLQVVQLVQLVVQLVVLVCVQCVPDPDPDRDPVSVVVSLVSSCVSLVVSCHDSVSGNPRMDIDFAQDPVGRPFPAGLGIAPRQPDCPHLQNVLCQQPVDGLCNLQVAPDPDQKGAGPLVSSLVVLVVSLVSLVVCCVPPQKDKDWAFDDPVCPVVNLPCPDPVVLVVLLVVVVVPDDPPDDAWDADPNGTGHDPHDWAFDDWAWAAPCDPVDGGTITIMTMTRHPPSVSSSVSSVSVSVSSVVLVPDPCSVRMIMGTHD

pLDDT: mean 86.97, std 12.35, range [39.62, 98.69]

Organism: NCBI:txid1618023

Radius of gyration: 23.65 Å; chains: 1; bounding box: 61×45×57 Å

Secondary structure (DSSP, 8-state):
----EEEEE-SSHHHHHHHHHHHHHHHHHHHHHHHTT-SS----HHHHHHHHHHHHHHHHHHT--TTS--TT-EEE-B--SS-TTSS-BBTEE--TTSTTSHHHHHHHHHS--HHHHH---SS-SEE---HHHHHHHHHHHHHHHHHHHHH--EEEEEEE--TTS-HHHH---SHHHHHHHHHHHHHT--TTS-SSB-STT--B--SS---EEEEEEEEEEETTEEEEEEEEEEEE-TTHHHHHHHHHHHHHHHHHHHTSTTGGGEEEEE--